Protein AF-A0A3R6URQ0-F1 (afdb_monomer)

Nearest PDB structures (foldseek):
  6jph-assembly1_A  TM=2.659E-01  e=9.620E+00  Defluviitalea phaphyphila
  6jpn-assembly1_A  TM=2.286E-01  e=6.780E+00  Defluviitalea phaphyphila

Radius of gyration: 23.4 Å; Cα contacts (8 Å, |Δi|>4): 416; chains: 1; bounding box: 37×44×85 Å

Solvent-accessible surface area (backbone atoms only — not comparable to full-atom values): 11885 Å² total; per-residue (Å²): 141,58,70,73,61,55,57,54,53,55,52,52,52,51,52,52,54,56,53,54,60,60,63,73,72,71,73,82,77,78,82,76,84,78,76,79,83,83,90,73,94,72,80,95,73,84,84,89,52,65,52,70,58,83,73,36,46,77,76,49,74,49,73,54,76,56,96,69,24,34,40,36,42,36,35,30,34,30,85,90,63,48,46,32,41,38,35,42,37,35,65,58,81,82,79,67,97,66,83,73,79,43,64,62,51,72,52,59,38,38,39,37,40,36,38,64,94,45,32,36,42,35,42,40,37,31,36,39,26,29,42,60,89,98,42,30,25,10,17,24,79,44,74,48,75,53,72,48,67,36,99,51,49,44,78,83,41,80,47,76,52,60,30,68,58,75,32,69,71,45,64,15,37,36,34,38,39,38,29,36,30,28,76,88,46,70,89,45,65,54,56,25,50,50,55,40,25,31,31,19,74,63,54,70,45,76,56,137

Foldseek 3Di:
DVVVVVVVVVVVVVVVVVVVVVVVPPDPPPPPPDDDDPDDDDDDDDPPAQDQCPAWDWPDWDWDDDPQKIKIWIWTQGPVRKIKIKIKIWGNDDDDPDDDQAAKDKTKIKMKMQIPQFWIKIKIWIKIKHDDDPKIKIFTCDMDMDIDTDPQKDWPAWDWDWGNDIDIFFKIKTKIWTKIAGNVHRVDIDTHMWMWIAGSSRDIDRDD

Sequence (208 aa):
MEDFKIKNKNILISMIIIFCIIIINNTVASAATTSHNDQYSTYYIKYDNDNLLDNATIISSESYSENNRKITTTVYKNIDGTLITDTLNIPVKVTSIVAPLSLKGTDTATRTRTISNWGSITIKASFKWYTKGFFSYVKCTGMSVSRSLKPNVRVNKWERSYTSDYVKIGKATAKVTYYFYNSKIPVQHQNGTFKITCSDSGTISDND

Mean predicted aligned error: 13.43 Å

Secondary structure (DSSP, 8-state):
--HHHHHHHHHHHHHHHHHHHHHHTS--------PPPP-----------S-TTTTPEEEEEEEEEETTEEEEEEEEE-TTS-EEEEEEEEEPP---SS--S--EEEEEEEEEEEETTTEEEEEEEEEEEEEETTEEEEEEEEEEEEEEE-TTEEEEEEEEEE--SPEESSEEEEEEEEEEEESSSTT-EEEEEEEEEEETT--EES--

pLDDT: mean 78.42, std 20.93, range [29.92, 98.06]

Structure (mmCIF, N/CA/C/O backbone):
data_AF-A0A3R6URQ0-F1
#
_entry.id   AF-A0A3R6URQ0-F1
#
loop_
_atom_site.group_PDB
_atom_site.id
_atom_site.type_symbol
_atom_site.label_atom_id
_atom_site.label_alt_id
_atom_site.label_comp_id
_atom_site.label_asym_id
_atom_site.label_entity_id
_atom_site.label_seq_id
_atom_site.pdbx_PDB_ins_code
_atom_site.Cartn_x
_atom_site.Cartn_y
_atom_site.Cartn_z
_atom_site.occupancy
_atom_site.B_iso_or_equiv
_atom_site.auth_seq_id
_atom_site.auth_comp_id
_atom_site.auth_asym_id
_atom_site.auth_atom_id
_atom_site.pdbx_PDB_model_num
ATOM 1 N N . MET A 1 1 ? 10.766 -25.114 -62.865 1.00 51.34 1 MET A N 1
ATOM 2 C CA . MET A 1 1 ? 9.576 -25.393 -62.023 1.00 51.34 1 MET A CA 1
ATOM 3 C C . MET A 1 1 ? 9.984 -26.021 -60.679 1.00 51.34 1 MET A C 1
ATOM 5 O O . MET A 1 1 ? 9.284 -26.885 -60.170 1.00 51.34 1 MET A O 1
ATOM 9 N N . GLU A 1 2 ? 11.100 -25.581 -60.082 1.00 46.38 2 GLU A N 1
ATOM 10 C CA . GLU A 1 2 ? 11.594 -26.075 -58.779 1.00 46.38 2 GLU A CA 1
ATOM 11 C C . GLU A 1 2 ? 11.691 -24.945 -57.737 1.00 46.38 2 GLU A C 1
ATOM 13 O O . GLU A 1 2 ? 11.345 -25.158 -56.576 1.00 46.38 2 GLU A O 1
ATOM 18 N N . ASP A 1 3 ? 11.973 -23.706 -58.157 1.00 45.12 3 ASP A N 1
ATOM 19 C CA . ASP A 1 3 ? 12.033 -22.537 -57.260 1.00 45.12 3 ASP A CA 1
ATOM 20 C C . ASP A 1 3 ? 10.701 -22.178 -56.581 1.00 45.12 3 ASP A C 1
ATOM 22 O O . ASP A 1 3 ? 10.672 -21.715 -55.439 1.00 45.12 3 ASP A O 1
ATOM 26 N N . PHE A 1 4 ? 9.566 -22.446 -57.237 1.00 43.31 4 PHE A N 1
ATOM 27 C CA . PHE A 1 4 ? 8.240 -22.170 -56.665 1.00 43.31 4 PHE A CA 1
ATOM 28 C C . PHE A 1 4 ? 7.894 -23.127 -55.507 1.00 43.31 4 PHE A C 1
ATOM 30 O O . PHE A 1 4 ? 7.172 -22.759 -54.579 1.00 43.31 4 PHE A O 1
ATOM 37 N N . LYS A 1 5 ? 8.456 -24.346 -55.513 1.00 45.09 5 LYS A N 1
ATOM 38 C CA . LYS A 1 5 ? 8.266 -25.346 -54.446 1.00 45.09 5 LYS A CA 1
ATOM 39 C C . LYS A 1 5 ? 9.058 -24.995 -53.182 1.00 45.09 5 LYS A C 1
ATOM 41 O O . LYS A 1 5 ? 8.569 -25.220 -52.076 1.00 45.09 5 LYS A O 1
ATOM 46 N N . ILE A 1 6 ? 10.254 -24.423 -53.333 1.00 51.28 6 ILE A N 1
ATOM 47 C CA . ILE A 1 6 ? 11.149 -24.085 -52.213 1.00 51.28 6 ILE A CA 1
ATOM 48 C C . ILE A 1 6 ? 10.611 -22.878 -51.428 1.00 51.28 6 ILE A C 1
ATOM 50 O O . ILE A 1 6 ? 10.613 -22.885 -50.195 1.00 51.28 6 ILE A O 1
ATOM 54 N N . LYS A 1 7 ? 10.056 -21.878 -52.127 1.00 50.34 7 LYS A N 1
ATOM 55 C CA . LYS A 1 7 ? 9.517 -20.656 -51.508 1.00 50.34 7 LYS A CA 1
ATOM 56 C C . LYS A 1 7 ? 8.324 -20.937 -50.582 1.00 50.34 7 LYS A C 1
ATOM 58 O O . LYS A 1 7 ? 8.280 -20.414 -49.471 1.00 50.34 7 LYS A O 1
ATOM 63 N N . ASN A 1 8 ? 7.420 -21.836 -50.979 1.00 55.12 8 ASN A N 1
ATOM 64 C CA . ASN A 1 8 ? 6.270 -22.234 -50.155 1.00 55.12 8 ASN A CA 1
ATOM 65 C C . ASN A 1 8 ? 6.659 -23.105 -48.950 1.00 55.12 8 ASN A C 1
ATOM 67 O O . ASN A 1 8 ? 6.036 -22.998 -47.894 1.00 55.12 8 ASN A O 1
ATOM 71 N N . LYS A 1 9 ? 7.714 -23.925 -49.065 1.00 56.09 9 LYS A N 1
ATOM 72 C CA . LYS A 1 9 ? 8.209 -24.753 -47.953 1.00 56.09 9 LYS A CA 1
ATOM 73 C C . LYS A 1 9 ? 8.782 -23.891 -46.819 1.00 56.09 9 LYS A C 1
ATOM 75 O O . LYS A 1 9 ? 8.510 -24.163 -45.653 1.00 56.09 9 LYS A O 1
ATOM 80 N N . ASN A 1 10 ? 9.487 -22.810 -47.156 1.00 59.00 10 ASN A N 1
AT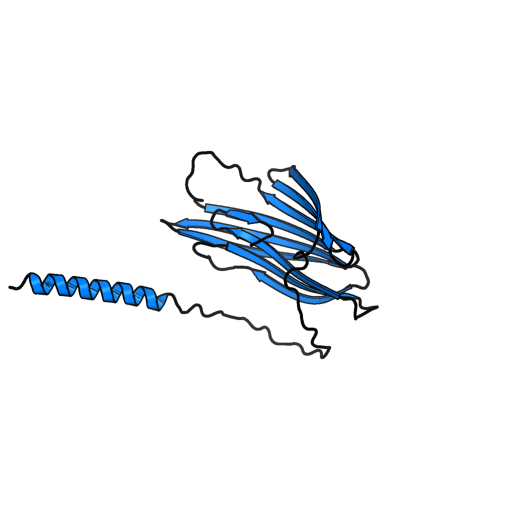OM 81 C CA . ASN A 1 10 ? 10.048 -21.877 -46.172 1.00 59.00 10 ASN A CA 1
ATOM 82 C C . ASN A 1 10 ? 8.973 -21.026 -45.473 1.00 59.00 10 ASN A C 1
ATOM 84 O O . ASN A 1 10 ? 9.092 -20.750 -44.280 1.00 59.00 10 ASN A O 1
ATOM 88 N N . ILE A 1 11 ? 7.895 -20.667 -46.180 1.00 63.56 11 ILE A N 1
ATOM 89 C CA . ILE A 1 11 ? 6.746 -19.952 -45.596 1.00 63.56 11 ILE A CA 1
ATOM 90 C C . ILE A 1 11 ? 5.984 -20.859 -44.617 1.00 63.56 11 ILE A C 1
ATOM 92 O O . ILE A 1 11 ? 5.647 -20.428 -43.514 1.00 63.56 11 ILE A O 1
ATOM 96 N N . LEU A 1 12 ? 5.782 -22.133 -44.971 1.00 62.50 12 LEU A N 1
ATOM 97 C CA . LEU A 1 12 ? 5.111 -23.107 -44.105 1.00 62.50 12 LEU A CA 1
ATOM 98 C C . LEU A 1 12 ? 5.915 -23.384 -42.821 1.00 62.50 12 LEU A C 1
ATOM 100 O O . LEU A 1 12 ? 5.351 -23.403 -41.729 1.00 62.50 12 LEU A O 1
ATOM 104 N N . ILE A 1 13 ? 7.240 -23.532 -42.938 1.00 65.94 13 ILE A N 1
ATOM 105 C CA . ILE A 1 13 ? 8.141 -23.703 -41.785 1.00 65.94 13 ILE A CA 1
ATOM 106 C C . ILE A 1 13 ? 8.103 -22.462 -40.880 1.00 65.94 13 ILE A C 1
ATOM 108 O O . ILE A 1 13 ? 8.032 -22.595 -39.659 1.00 65.94 13 ILE A O 1
ATOM 112 N N . SER A 1 14 ? 8.079 -21.258 -41.461 1.00 63.66 14 SER A N 1
ATOM 113 C CA . SER A 1 14 ? 7.975 -20.006 -40.702 1.00 63.66 14 SER A CA 1
ATOM 114 C C . SER A 1 14 ? 6.649 -19.890 -39.936 1.00 63.66 14 SER A C 1
ATOM 116 O O . SER A 1 14 ? 6.663 -19.528 -38.758 1.00 63.66 14 SER A O 1
ATOM 118 N N . MET A 1 15 ? 5.518 -20.276 -40.539 1.00 65.81 15 MET A N 1
ATOM 119 C CA . MET A 1 15 ? 4.216 -20.286 -39.856 1.00 65.81 15 MET A CA 1
ATOM 120 C C . MET A 1 15 ? 4.151 -21.298 -38.703 1.00 65.81 15 MET A C 1
ATOM 122 O O . MET A 1 15 ? 3.599 -20.976 -37.652 1.00 65.81 15 MET A O 1
ATOM 126 N N . ILE A 1 16 ? 4.745 -22.487 -38.859 1.00 68.88 16 ILE A N 1
ATOM 127 C CA . ILE A 1 16 ? 4.788 -23.509 -37.797 1.00 68.88 16 ILE A CA 1
ATOM 128 C C . ILE A 1 16 ? 5.613 -23.017 -36.599 1.00 68.88 16 ILE A C 1
ATOM 130 O O . ILE A 1 16 ? 5.195 -23.184 -35.454 1.00 68.88 16 ILE A O 1
ATOM 134 N N . ILE A 1 17 ? 6.746 -22.349 -36.843 1.00 65.50 17 ILE A N 1
ATOM 135 C CA . ILE A 1 17 ? 7.579 -21.779 -35.771 1.00 65.50 17 ILE A CA 1
ATOM 136 C C . ILE A 1 17 ? 6.817 -20.684 -35.010 1.00 65.50 17 ILE A C 1
ATOM 138 O O . ILE A 1 17 ? 6.834 -20.669 -33.779 1.00 65.50 17 ILE A O 1
ATOM 142 N N . ILE A 1 18 ? 6.101 -19.804 -35.719 1.00 62.94 18 ILE A N 1
ATOM 143 C CA . ILE A 1 18 ? 5.283 -18.749 -35.098 1.00 62.94 18 ILE A CA 1
ATOM 144 C C . ILE A 1 18 ? 4.149 -19.357 -34.256 1.00 62.94 18 ILE A C 1
ATOM 146 O O . ILE A 1 18 ? 3.910 -18.904 -33.137 1.00 62.94 18 ILE A O 1
ATOM 150 N N . PHE A 1 19 ? 3.497 -20.418 -34.739 1.00 59.12 19 PHE A N 1
ATOM 151 C CA . PHE A 1 19 ? 2.427 -21.101 -34.008 1.00 59.12 19 PHE A CA 1
ATOM 152 C C . PHE A 1 19 ? 2.939 -21.811 -32.738 1.00 59.12 19 PHE A C 1
ATOM 154 O O . PHE A 1 19 ? 2.311 -21.713 -31.683 1.00 59.12 19 PHE A O 1
ATOM 161 N N . CYS A 1 20 ? 4.125 -22.430 -32.783 1.00 56.38 20 CYS A N 1
ATOM 162 C CA . CYS A 1 20 ? 4.755 -23.041 -31.605 1.00 56.38 20 CYS A CA 1
ATOM 163 C C . CYS A 1 20 ? 5.118 -22.013 -30.516 1.00 56.38 20 CYS A C 1
ATOM 165 O O . CYS A 1 20 ? 4.970 -22.303 -29.329 1.00 56.38 20 CYS A O 1
ATOM 167 N N . ILE A 1 21 ? 5.530 -20.794 -30.886 1.00 57.41 21 ILE A N 1
ATOM 168 C CA . ILE A 1 21 ? 5.828 -19.718 -29.919 1.00 57.41 21 ILE A CA 1
ATOM 169 C C . ILE A 1 21 ? 4.553 -19.239 -29.199 1.00 57.41 21 ILE A C 1
ATOM 171 O O . ILE A 1 21 ? 4.613 -18.849 -28.032 1.00 57.41 21 ILE A O 1
ATOM 175 N N . ILE A 1 22 ? 3.388 -19.293 -29.853 1.00 57.50 22 ILE A N 1
ATOM 176 C CA . ILE A 1 22 ? 2.109 -18.876 -29.253 1.00 57.50 22 ILE A CA 1
ATOM 177 C C . ILE A 1 22 ? 1.616 -19.905 -28.222 1.00 57.50 22 ILE A C 1
ATOM 179 O O . ILE A 1 22 ? 1.090 -19.516 -27.180 1.00 57.50 22 ILE A O 1
ATOM 183 N N . ILE A 1 23 ? 1.842 -21.204 -28.451 1.00 51.19 23 ILE A N 1
ATOM 184 C CA . ILE A 1 23 ? 1.383 -22.266 -27.536 1.00 51.19 23 ILE A CA 1
ATOM 185 C C . ILE A 1 23 ? 2.247 -22.360 -26.264 1.00 51.19 23 ILE A C 1
ATOM 187 O O . ILE A 1 23 ? 1.716 -22.634 -25.190 1.00 51.19 23 ILE A O 1
ATOM 191 N N . ILE A 1 24 ? 3.547 -22.048 -26.332 1.00 50.25 24 ILE A N 1
ATOM 192 C CA . ILE A 1 24 ? 4.455 -22.131 -25.166 1.00 50.25 24 ILE A CA 1
ATOM 193 C C . ILE A 1 24 ? 4.202 -21.007 -24.133 1.00 50.25 24 ILE A C 1
ATOM 195 O O . ILE A 1 24 ? 4.616 -21.118 -22.983 1.00 50.25 24 ILE A O 1
ATOM 199 N N . ASN A 1 25 ? 3.473 -19.942 -24.489 1.00 48.66 25 ASN A N 1
ATOM 200 C CA . ASN A 1 25 ? 3.236 -18.800 -23.595 1.00 48.66 25 ASN A CA 1
ATOM 201 C C . ASN A 1 25 ? 1.956 -18.886 -22.739 1.00 48.66 25 ASN A C 1
ATOM 203 O O . ASN A 1 25 ? 1.700 -17.959 -21.975 1.00 48.66 25 ASN A O 1
ATOM 207 N N . ASN A 1 26 ? 1.164 -19.964 -22.818 1.00 44.75 26 ASN A N 1
ATOM 208 C CA . ASN A 1 26 ? -0.136 -20.045 -22.128 1.00 44.75 26 ASN A CA 1
ATOM 209 C C . ASN A 1 26 ? -0.224 -21.032 -20.954 1.00 44.75 26 ASN A C 1
ATOM 211 O O . ASN A 1 26 ? -1.320 -21.329 -20.489 1.00 44.75 26 ASN A O 1
ATOM 215 N N . THR A 1 27 ? 0.894 -21.486 -20.390 1.00 48.28 27 THR A N 1
ATOM 216 C CA . THR A 1 27 ? 0.870 -22.223 -19.115 1.00 48.28 27 THR A CA 1
ATOM 217 C C . THR A 1 27 ? 1.616 -21.458 -18.030 1.00 48.28 27 THR A C 1
ATOM 219 O O . THR A 1 27 ? 2.723 -21.817 -17.636 1.00 48.28 27 THR A O 1
ATOM 222 N N . VAL A 1 28 ? 0.994 -20.395 -17.518 1.00 46.81 28 VAL A N 1
ATOM 223 C CA . VAL A 1 28 ? 1.304 -19.900 -16.171 1.00 46.81 28 VAL A CA 1
ATOM 224 C C . VAL A 1 28 ? 0.654 -20.865 -15.185 1.00 46.81 28 VAL A C 1
ATOM 226 O O . VAL A 1 28 ? -0.525 -20.753 -14.860 1.00 46.81 28 VAL A O 1
ATOM 229 N N . ALA A 1 29 ? 1.419 -21.860 -14.742 1.00 41.09 29 ALA A N 1
ATOM 230 C CA . ALA A 1 29 ? 1.071 -22.626 -13.558 1.00 41.09 29 ALA A CA 1
ATOM 231 C C . ALA A 1 29 ? 1.252 -21.701 -12.349 1.00 41.09 29 ALA A C 1
ATOM 233 O O . ALA A 1 29 ? 2.377 -21.347 -11.990 1.00 41.09 29 ALA A O 1
ATOM 234 N N . SER A 1 30 ? 0.150 -21.263 -11.740 1.00 47.91 30 SER A N 1
ATOM 235 C CA . SER A 1 30 ? 0.214 -20.614 -10.438 1.00 47.91 30 SER A CA 1
ATOM 236 C C . SER A 1 30 ? 0.579 -21.675 -9.399 1.00 47.91 30 SER A C 1
ATOM 238 O O . SER A 1 3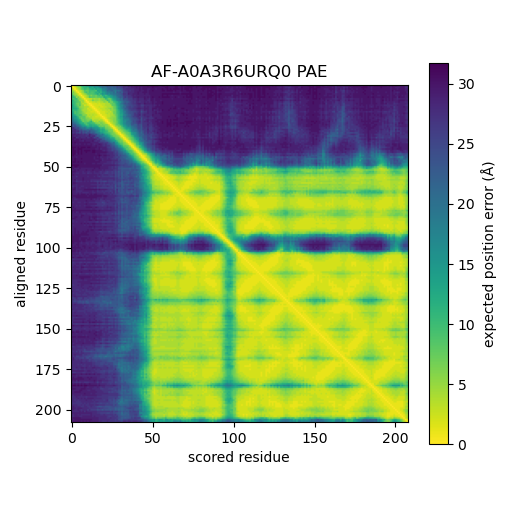0 ? -0.196 -22.575 -9.083 1.00 47.91 30 SER A O 1
ATOM 240 N N . ALA A 1 31 ? 1.789 -21.590 -8.854 1.00 36.56 31 ALA A N 1
ATOM 241 C CA . ALA A 1 31 ? 2.120 -22.304 -7.633 1.00 36.56 31 ALA A CA 1
ATOM 242 C C . ALA A 1 31 ? 1.474 -21.548 -6.464 1.00 36.56 31 ALA A C 1
ATOM 244 O O . ALA A 1 31 ? 2.082 -20.672 -5.849 1.00 36.56 31 ALA A O 1
ATOM 245 N N . ALA A 1 32 ? 0.207 -21.847 -6.179 1.00 39.03 32 ALA A N 1
ATOM 246 C CA . ALA A 1 32 ? -0.384 -21.502 -4.897 1.00 39.03 32 ALA A CA 1
ATOM 247 C C . ALA A 1 32 ? 0.234 -22.429 -3.843 1.00 39.03 32 ALA A C 1
ATOM 249 O O . ALA A 1 32 ? -0.152 -23.588 -3.713 1.00 39.03 32 ALA A O 1
ATOM 250 N N . THR A 1 33 ? 1.219 -21.942 -3.091 1.00 37.22 33 THR A N 1
ATOM 251 C CA . THR A 1 33 ? 1.621 -22.604 -1.848 1.00 37.22 33 THR A CA 1
ATOM 252 C C . THR A 1 33 ? 0.518 -22.378 -0.822 1.00 37.22 33 THR A C 1
ATOM 254 O O . THR A 1 33 ? 0.502 -21.369 -0.116 1.00 37.22 33 THR A O 1
ATOM 257 N N . THR A 1 34 ? -0.438 -23.300 -0.774 1.00 40.09 34 THR A N 1
ATOM 258 C CA . THR A 1 34 ? -1.407 -23.414 0.314 1.00 40.09 34 THR A CA 1
ATOM 259 C C . THR A 1 34 ? -0.653 -23.892 1.553 1.00 40.09 34 THR A C 1
ATOM 261 O O . THR A 1 34 ? -0.296 -25.065 1.641 1.00 40.09 34 THR A O 1
ATOM 264 N N . SER A 1 35 ? -0.369 -23.006 2.513 1.00 33.22 35 SER A N 1
ATOM 265 C CA . SER A 1 35 ? 0.005 -23.479 3.848 1.00 33.22 35 SER A CA 1
ATOM 266 C C . SER A 1 35 ? -1.251 -24.009 4.530 1.00 33.22 35 SER A C 1
ATOM 268 O O . SER A 1 35 ? -2.273 -23.326 4.577 1.00 33.22 35 SER A O 1
ATOM 270 N N . HIS A 1 36 ? -1.160 -25.245 5.004 1.00 31.53 36 HIS A N 1
ATOM 271 C CA . HIS A 1 36 ? -2.237 -26.001 5.620 1.00 31.53 36 HIS A CA 1
ATOM 272 C C . HIS A 1 36 ? -2.774 -25.314 6.888 1.00 31.53 36 HIS A C 1
ATOM 274 O O . HIS A 1 36 ? -2.020 -24.700 7.639 1.00 31.53 36 HIS A O 1
ATOM 280 N N . ASN A 1 37 ? -4.093 -25.420 7.062 1.00 34.38 37 ASN A N 1
ATOM 281 C CA . ASN A 1 37 ? -4.898 -24.894 8.161 1.00 34.38 37 ASN A CA 1
ATOM 282 C C . ASN A 1 37 ? -4.470 -25.451 9.523 1.00 34.38 37 ASN A C 1
ATOM 284 O O . ASN A 1 37 ? -4.509 -26.664 9.708 1.00 34.38 37 ASN A O 1
ATOM 288 N N . ASP A 1 38 ? -4.272 -24.561 10.497 1.00 34.12 38 ASP A N 1
ATOM 289 C CA . ASP A 1 38 ? -4.619 -24.868 11.883 1.00 34.12 38 ASP A CA 1
ATOM 290 C C . ASP A 1 38 ? -6.056 -24.405 12.132 1.00 34.12 38 ASP A C 1
ATOM 292 O O . ASP A 1 38 ? -6.428 -23.239 11.979 1.00 34.12 38 ASP A O 1
ATOM 296 N N . GLN A 1 39 ? -6.885 -25.390 12.441 1.00 35.38 39 GLN A N 1
ATOM 297 C CA . GLN A 1 39 ? -8.327 -25.324 12.558 1.00 35.38 39 GLN A CA 1
ATOM 298 C C . GLN A 1 39 ? -8.730 -24.618 13.864 1.00 35.38 39 GLN A C 1
ATOM 300 O O . GLN A 1 39 ? -8.624 -25.193 14.942 1.00 35.38 39 GLN A O 1
ATOM 305 N N . TYR A 1 40 ? -9.270 -23.400 13.761 1.00 29.92 40 TYR A N 1
ATOM 306 C CA . TYR A 1 40 ? -10.160 -22.829 14.776 1.00 29.92 40 TYR A CA 1
ATOM 307 C C . TYR A 1 40 ? -11.471 -22.411 14.111 1.00 29.92 40 TYR A C 1
ATOM 309 O O . TYR A 1 40 ? -11.518 -21.533 13.249 1.00 29.92 40 TYR A O 1
ATOM 317 N N . SER A 1 41 ? -12.553 -23.082 14.496 1.00 42.00 41 SER A N 1
ATOM 318 C CA . SER A 1 41 ? -13.915 -22.783 14.069 1.00 42.00 41 SER A CA 1
ATOM 319 C C . SER A 1 41 ? -14.368 -21.428 14.612 1.00 42.00 41 SER A C 1
ATOM 321 O O . SER A 1 41 ? -14.585 -21.311 15.814 1.00 42.00 41 SER A O 1
ATOM 323 N N . THR A 1 42 ? -14.587 -20.434 13.749 1.00 34.28 42 THR A N 1
ATOM 324 C CA . THR A 1 42 ? -15.410 -19.257 14.085 1.00 34.28 42 THR A CA 1
ATOM 325 C C . THR A 1 42 ? -15.831 -18.522 12.811 1.00 34.28 42 THR A C 1
ATOM 327 O O . THR A 1 42 ? -14.980 -18.037 12.081 1.00 34.28 42 THR A O 1
ATOM 330 N N . TYR A 1 43 ? -17.145 -18.478 12.566 1.00 30.58 43 TYR A N 1
ATOM 331 C CA . TYR A 1 43 ? -17.902 -17.592 11.665 1.00 30.58 43 TYR A CA 1
ATOM 332 C C . TYR A 1 43 ? -17.241 -17.183 10.334 1.00 30.58 43 TYR A C 1
ATOM 334 O O . TYR A 1 43 ? -16.378 -16.312 10.273 1.00 30.58 43 TYR A O 1
ATOM 342 N N . TYR A 1 44 ? -17.747 -17.743 9.232 1.00 34.19 44 TYR A N 1
ATOM 343 C CA . TYR A 1 44 ? -17.439 -17.272 7.883 1.00 34.19 44 TYR A CA 1
ATOM 344 C C . TYR A 1 44 ? -18.056 -15.878 7.674 1.00 34.19 44 TYR A C 1
ATOM 346 O O . TYR A 1 44 ? -19.263 -15.749 7.478 1.00 34.19 44 TYR A O 1
ATOM 354 N N . ILE A 1 45 ? -17.239 -14.826 7.756 1.00 42.88 45 ILE A N 1
ATOM 355 C CA . ILE A 1 45 ? -17.649 -13.452 7.440 1.00 42.88 45 ILE A CA 1
ATOM 356 C C . ILE A 1 45 ? -17.269 -13.184 5.986 1.00 42.88 45 ILE A C 1
ATOM 358 O O . ILE A 1 45 ? -16.096 -13.235 5.623 1.00 42.88 45 ILE A O 1
ATOM 362 N N . LYS A 1 46 ? -18.274 -12.919 5.150 1.00 35.31 46 LYS A N 1
ATOM 363 C CA . LYS A 1 46 ? -18.101 -12.566 3.740 1.00 35.31 46 LYS A CA 1
ATOM 364 C C . LYS A 1 46 ? -17.355 -11.225 3.635 1.00 35.31 46 LYS A C 1
ATOM 366 O O . LYS A 1 46 ? -17.783 -10.228 4.212 1.00 35.31 46 LYS A O 1
ATOM 371 N N . TYR A 1 47 ? -16.216 -11.217 2.944 1.00 45.03 47 TYR A N 1
ATOM 372 C CA . TYR A 1 47 ? -15.340 -10.051 2.785 1.00 45.03 47 TYR A CA 1
ATOM 373 C C . TYR A 1 47 ? -15.792 -9.229 1.568 1.00 45.03 47 TYR A C 1
ATOM 375 O O . TYR A 1 47 ? -15.275 -9.414 0.474 1.00 45.03 47 TYR A O 1
ATOM 383 N N . ASP A 1 48 ? -16.797 -8.368 1.734 1.00 39.19 48 ASP A N 1
ATOM 384 C CA . ASP A 1 48 ? -17.440 -7.670 0.605 1.00 39.19 48 ASP A CA 1
ATOM 385 C C . ASP A 1 48 ? -16.762 -6.344 0.184 1.00 39.19 48 ASP A C 1
ATOM 387 O O . ASP A 1 48 ? -17.359 -5.578 -0.567 1.00 39.19 48 ASP A O 1
ATOM 391 N N . ASN A 1 49 ? -15.527 -6.032 0.608 1.00 48.28 49 ASN A N 1
ATOM 392 C CA . ASN A 1 49 ? -14.855 -4.842 0.069 1.00 48.28 49 ASN A CA 1
ATOM 393 C C . ASN A 1 49 ? -13.322 -4.933 0.044 1.00 48.28 49 ASN A C 1
ATOM 395 O O . ASN A 1 49 ? -12.648 -4.819 1.068 1.00 48.28 49 ASN A O 1
ATOM 399 N N . ASP A 1 50 ? -12.756 -5.099 -1.152 1.00 57.22 50 ASP A N 1
ATOM 400 C CA . ASP A 1 50 ? -11.304 -5.153 -1.336 1.00 57.22 50 ASP A CA 1
ATOM 401 C C . ASP A 1 50 ? -10.634 -3.787 -1.142 1.00 57.22 50 ASP A C 1
ATOM 403 O O . ASP A 1 50 ? -9.433 -3.734 -0.850 1.00 57.22 50 ASP A O 1
ATOM 407 N N . ASN A 1 51 ? -11.381 -2.683 -1.246 1.00 67.81 51 ASN A N 1
ATOM 408 C CA . ASN A 1 51 ? -10.792 -1.354 -1.245 1.00 67.81 51 ASN A CA 1
ATOM 409 C C . ASN A 1 51 ? -11.528 -0.386 -0.310 1.00 67.81 51 ASN A C 1
ATOM 411 O O . ASN A 1 51 ? -12.502 0.275 -0.655 1.00 67.81 51 ASN A O 1
ATOM 415 N N . LEU A 1 52 ? -10.982 -0.262 0.903 1.00 76.56 52 LEU A N 1
ATOM 416 C CA . LEU A 1 52 ? -11.468 0.611 1.977 1.00 76.56 52 LEU A CA 1
ATOM 417 C C . LEU A 1 52 ? -11.719 2.076 1.547 1.00 76.56 52 LEU A C 1
ATOM 419 O O . LEU A 1 52 ? -12.447 2.796 2.225 1.00 76.56 52 LEU A O 1
ATOM 423 N N . LEU A 1 53 ? -11.087 2.541 0.468 1.00 81.81 53 LEU A N 1
ATOM 424 C CA . LEU A 1 53 ? -11.137 3.938 0.038 1.00 81.81 53 LEU A CA 1
ATOM 425 C C . LEU A 1 53 ? -12.098 4.222 -1.129 1.00 81.81 53 LEU A C 1
ATOM 427 O O . LEU A 1 53 ? -12.228 5.390 -1.480 1.00 81.81 53 LEU A O 1
ATOM 431 N N . ASP A 1 54 ? -12.787 3.225 -1.701 1.00 79.00 54 ASP A N 1
ATOM 432 C CA . ASP A 1 54 ? -13.555 3.382 -2.958 1.00 79.00 54 ASP A CA 1
ATOM 433 C C . ASP A 1 54 ? -14.635 4.475 -2.923 1.00 79.00 54 ASP A C 1
ATOM 435 O O . ASP A 1 54 ? -14.975 5.039 -3.956 1.00 79.00 54 ASP A O 1
ATOM 439 N N . ASN A 1 55 ? -15.139 4.820 -1.737 1.00 81.06 55 ASN A N 1
ATOM 440 C CA . ASN A 1 55 ? -16.127 5.888 -1.552 1.00 81.06 55 ASN A CA 1
ATOM 441 C C . ASN A 1 55 ? -15.703 6.919 -0.498 1.00 81.06 55 ASN A C 1
ATOM 443 O O . ASN A 1 55 ? -16.535 7.651 0.046 1.00 81.06 55 ASN A O 1
ATOM 447 N N . ALA A 1 56 ? -14.419 6.951 -0.148 1.00 86.44 56 ALA A N 1
ATOM 448 C CA . ALA A 1 56 ? -13.931 7.878 0.855 1.00 86.44 56 ALA A CA 1
ATOM 449 C C . ALA A 1 56 ? -13.730 9.272 0.243 1.00 86.44 56 ALA A C 1
ATOM 451 O O . ALA A 1 56 ? -13.177 9.426 -0.844 1.00 86.44 56 ALA A O 1
ATOM 452 N N . THR A 1 57 ? -14.148 10.311 0.960 1.00 90.75 57 THR A N 1
ATOM 453 C CA . THR A 1 57 ? -13.910 11.701 0.553 1.00 90.75 57 THR A CA 1
ATOM 454 C C . THR A 1 57 ? -12.510 12.128 0.976 1.00 90.75 57 THR A C 1
ATOM 456 O O . THR A 1 57 ? -12.145 11.971 2.141 1.00 90.75 57 THR A O 1
ATOM 459 N N . ILE A 1 58 ? -11.732 12.703 0.059 1.00 92.00 58 ILE A N 1
ATOM 460 C CA . ILE A 1 58 ? -10.448 13.331 0.396 1.00 92.00 58 ILE A CA 1
ATOM 461 C C . ILE A 1 58 ? -10.732 14.637 1.143 1.00 92.00 58 ILE A C 1
ATOM 463 O O . ILE A 1 58 ? -11.371 15.537 0.606 1.00 92.00 58 ILE A O 1
ATOM 467 N N . ILE A 1 59 ? -10.253 14.737 2.382 1.00 95.19 59 ILE A N 1
ATOM 468 C CA . ILE A 1 59 ? -10.316 15.959 3.195 1.00 95.19 59 ILE A CA 1
ATOM 469 C C . ILE A 1 59 ? -9.133 16.868 2.862 1.00 95.19 59 ILE A C 1
ATOM 471 O O . ILE A 1 59 ? -9.297 18.073 2.697 1.00 95.19 59 ILE A O 1
ATOM 475 N N . SER A 1 60 ? -7.934 16.291 2.781 1.00 93.62 60 SER A N 1
ATOM 476 C CA . SER A 1 60 ? -6.708 17.017 2.462 1.00 93.62 60 SER A CA 1
ATOM 477 C C . SER A 1 60 ? -5.683 16.098 1.811 1.00 93.62 60 SER A C 1
ATOM 479 O O . SER A 1 60 ? -5.700 14.879 1.998 1.00 93.62 60 SER A O 1
ATOM 481 N N . SER A 1 61 ? -4.780 16.692 1.035 1.00 94.19 61 SER A N 1
ATOM 482 C CA . SER A 1 61 ? -3.629 16.004 0.466 1.00 94.19 61 SER A CA 1
ATOM 483 C C . SER A 1 61 ? -2.461 16.970 0.385 1.00 94.19 61 SER A C 1
ATOM 485 O O . SER A 1 61 ? -2.499 17.938 -0.370 1.00 94.19 61 SER A O 1
ATOM 487 N N . GLU A 1 62 ? -1.415 16.688 1.144 1.00 94.25 62 GLU A N 1
ATOM 488 C CA . GLU A 1 62 ? -0.223 17.523 1.226 1.00 94.25 62 GLU A CA 1
ATOM 489 C C . GLU A 1 62 ? 0.984 16.732 0.746 1.00 94.25 62 GLU A C 1
ATOM 491 O O . GLU A 1 62 ? 1.049 15.506 0.866 1.00 94.25 62 GLU A O 1
ATOM 496 N N . SER A 1 63 ? 1.941 17.419 0.130 1.00 91.69 63 SER A N 1
ATOM 497 C CA . SER A 1 63 ? 3.172 16.793 -0.332 1.00 91.69 63 SER A CA 1
ATOM 498 C C . SER A 1 63 ? 4.355 17.707 -0.121 1.00 91.69 63 SER A C 1
ATOM 500 O O . SER A 1 63 ? 4.297 18.889 -0.448 1.00 91.69 63 SER A O 1
ATOM 502 N N . TYR A 1 64 ? 5.446 17.127 0.355 1.00 90.31 64 TYR A N 1
ATOM 503 C CA . TYR A 1 64 ? 6.729 17.799 0.472 1.00 90.31 64 TYR A CA 1
ATOM 504 C C . TYR A 1 64 ? 7.851 16.851 0.053 1.00 90.31 64 TYR A C 1
ATOM 506 O O . TYR A 1 64 ? 7.666 15.632 -0.041 1.00 90.31 64 TYR A O 1
ATOM 514 N N . SER A 1 65 ? 9.011 17.430 -0.238 1.00 91.88 65 SER A N 1
ATOM 515 C CA . SER A 1 65 ? 10.212 16.689 -0.603 1.00 91.88 65 SER A CA 1
ATOM 516 C C . SER A 1 65 ? 11.263 16.872 0.480 1.00 91.88 65 SER A C 1
ATOM 518 O O . SER A 1 65 ? 11.596 17.999 0.831 1.00 91.88 65 SER A O 1
ATOM 520 N N . GLU A 1 66 ? 11.801 15.770 0.985 1.00 86.88 66 GLU A N 1
ATOM 521 C CA . GLU A 1 66 ? 12.846 15.756 2.007 1.00 86.88 66 GLU A CA 1
ATOM 522 C C . GLU A 1 66 ? 13.786 14.577 1.738 1.00 86.88 66 GLU A C 1
ATOM 524 O O . GLU A 1 66 ? 13.330 13.481 1.409 1.00 86.88 66 GLU A O 1
ATOM 529 N N . ASN A 1 67 ? 15.104 14.778 1.847 1.00 88.44 67 ASN A N 1
ATOM 530 C CA . ASN A 1 67 ? 16.108 13.717 1.667 1.00 88.44 67 ASN A CA 1
ATOM 531 C C . ASN A 1 67 ? 15.948 12.917 0.353 1.00 88.44 67 ASN A C 1
ATOM 533 O O . ASN A 1 67 ? 16.029 11.689 0.350 1.00 88.44 67 ASN A O 1
ATOM 537 N N . ASN A 1 68 ? 15.685 13.602 -0.768 1.00 85.50 68 ASN A N 1
ATOM 538 C CA . ASN A 1 68 ? 15.391 13.006 -2.086 1.00 85.50 68 ASN A CA 1
ATOM 539 C C . ASN A 1 68 ? 14.172 12.069 -2.113 1.00 85.50 68 ASN A C 1
ATOM 541 O O . ASN A 1 68 ? 14.047 11.217 -2.999 1.00 85.50 68 ASN A O 1
ATOM 545 N N . ARG A 1 69 ? 13.243 12.234 -1.172 1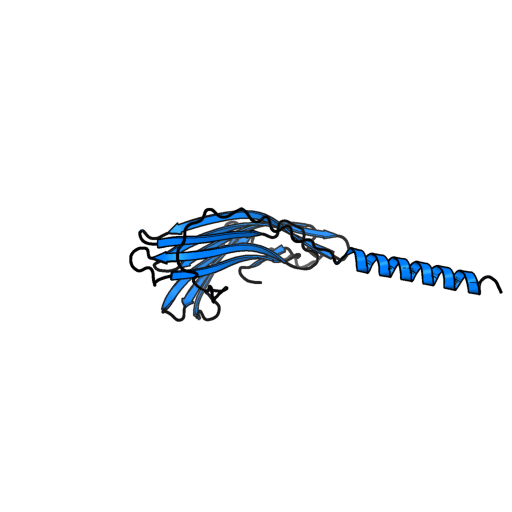.00 86.31 69 ARG A N 1
ATOM 546 C CA . ARG A 1 69 ? 11.983 11.496 -1.126 1.00 86.31 69 ARG A CA 1
ATOM 547 C C . ARG A 1 69 ? 10.804 12.454 -1.165 1.00 86.31 69 ARG A C 1
ATOM 549 O O . ARG A 1 69 ? 10.815 13.478 -0.493 1.00 86.31 69 ARG A O 1
ATOM 556 N N . LYS A 1 70 ? 9.794 12.116 -1.962 1.00 88.94 70 LYS A N 1
ATOM 557 C CA . LYS A 1 70 ? 8.487 12.764 -1.949 1.00 88.94 70 LYS A CA 1
ATOM 558 C C . LYS A 1 70 ? 7.616 12.033 -0.936 1.00 88.94 70 LYS A C 1
ATOM 560 O O . LYS A 1 70 ? 7.400 10.823 -1.052 1.00 88.94 70 LYS A O 1
ATOM 565 N N . ILE A 1 71 ? 7.124 12.782 0.039 1.00 91.25 71 ILE A N 1
ATOM 566 C CA . ILE 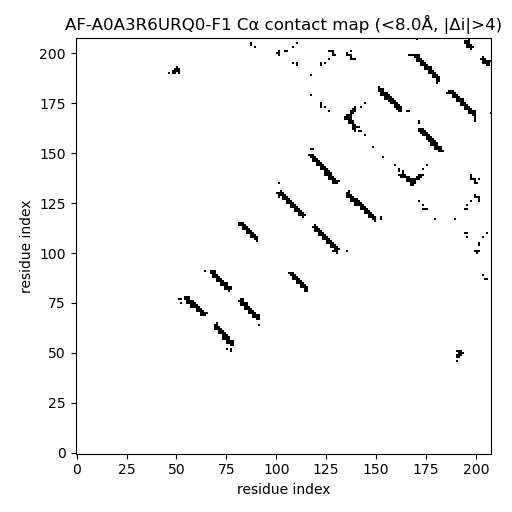A 1 71 ? 6.215 12.298 1.070 1.00 91.25 71 ILE A CA 1
ATOM 567 C C . ILE A 1 71 ? 4.868 12.952 0.802 1.00 91.25 71 ILE A C 1
ATOM 569 O O . ILE A 1 71 ? 4.754 14.175 0.816 1.00 91.25 71 ILE A O 1
ATOM 573 N N . THR A 1 72 ? 3.865 12.132 0.517 1.00 90.88 72 THR A N 1
ATOM 574 C CA . THR A 1 72 ? 2.486 12.556 0.291 1.00 90.88 72 THR A CA 1
ATOM 575 C C . THR A 1 72 ? 1.629 12.005 1.415 1.00 90.88 72 THR A C 1
ATOM 577 O O . THR A 1 72 ? 1.585 10.790 1.603 1.00 90.88 72 THR A O 1
ATOM 580 N N . THR A 1 73 ? 0.953 12.884 2.148 1.00 94.06 73 THR A N 1
ATOM 581 C CA . THR A 1 73 ? -0.023 12.502 3.171 1.00 94.06 73 THR A CA 1
ATOM 582 C C . THR A 1 73 ? -1.404 12.923 2.708 1.00 94.06 73 THR A C 1
ATOM 584 O O . THR A 1 73 ? -1.645 14.103 2.460 1.00 94.06 73 THR A O 1
ATOM 587 N N . THR A 1 74 ? -2.311 11.960 2.616 1.00 92.81 74 THR A N 1
ATOM 588 C CA . THR A 1 74 ? -3.704 12.172 2.233 1.00 92.81 74 THR A CA 1
ATOM 589 C C . THR A 1 74 ? -4.607 11.738 3.378 1.00 92.81 74 THR A C 1
ATOM 591 O O . THR A 1 74 ? -4.477 10.633 3.914 1.00 92.81 74 THR A O 1
ATOM 594 N N . VAL A 1 75 ? -5.519 12.622 3.773 1.00 92.94 75 VAL A N 1
ATOM 595 C CA . VAL A 1 75 ? -6.526 12.347 4.796 1.00 92.94 75 VAL A CA 1
ATOM 596 C C . VAL A 1 75 ? -7.856 12.105 4.107 1.00 92.94 75 VAL A C 1
ATOM 598 O O . VAL A 1 75 ? -8.342 12.950 3.358 1.00 92.94 75 VAL A O 1
ATOM 601 N N . TYR A 1 76 ? -8.455 10.958 4.393 1.00 93.38 76 TYR A N 1
ATOM 602 C CA . TYR A 1 76 ? -9.745 10.540 3.877 1.00 93.38 76 TYR A CA 1
ATOM 603 C C . TYR A 1 76 ? -10.773 10.479 5.006 1.00 93.38 76 TYR A C 1
ATOM 605 O O . TYR A 1 76 ? -10.452 10.094 6.134 1.00 93.38 76 TYR A O 1
ATOM 613 N N . LYS A 1 77 ? -12.025 10.791 4.681 1.00 91.56 77 LYS A N 1
ATOM 614 C CA . LYS A 1 77 ? -13.198 10.479 5.495 1.00 91.56 77 LYS A CA 1
ATOM 615 C C . LYS A 1 77 ? -14.017 9.421 4.778 1.00 91.56 77 LYS A C 1
ATOM 617 O O . LYS A 1 77 ? -14.523 9.665 3.685 1.00 91.56 77 LYS A O 1
ATOM 622 N N . ASN A 1 78 ? -14.126 8.252 5.386 1.00 88.31 78 ASN A N 1
ATOM 623 C CA . ASN A 1 78 ? -14.948 7.174 4.861 1.00 88.31 78 ASN A CA 1
ATOM 624 C C . ASN A 1 78 ? -16.450 7.447 5.113 1.00 88.31 78 ASN A C 1
ATOM 626 O O . ASN A 1 78 ? -16.795 8.345 5.887 1.00 88.31 78 ASN A O 1
ATOM 630 N N . ILE A 1 79 ? -17.343 6.692 4.460 1.00 86.06 79 ILE A N 1
ATOM 631 C CA . ILE A 1 79 ? -18.809 6.888 4.537 1.00 86.06 79 ILE A CA 1
ATOM 632 C C . ILE A 1 79 ? -19.320 6.799 5.983 1.00 86.06 79 ILE A C 1
ATOM 634 O O . ILE A 1 79 ? -20.186 7.566 6.393 1.00 86.06 79 ILE A O 1
ATOM 638 N N . ASP A 1 80 ? -18.750 5.890 6.771 1.00 84.75 80 ASP A N 1
ATOM 639 C CA . ASP A 1 80 ? -19.056 5.693 8.193 1.00 84.75 80 ASP A CA 1
ATOM 640 C C . ASP A 1 80 ? -18.504 6.812 9.104 1.00 84.75 80 ASP A C 1
ATOM 642 O O . ASP A 1 80 ? -18.651 6.762 10.324 1.00 84.75 80 ASP A O 1
ATOM 646 N N . GLY A 1 81 ? -17.851 7.826 8.527 1.00 86.81 81 GLY A N 1
ATOM 647 C CA . GLY A 1 81 ? -17.206 8.921 9.242 1.00 86.81 81 GLY A CA 1
ATOM 648 C C . GLY A 1 81 ? -15.799 8.600 9.748 1.00 86.81 81 GLY A C 1
ATOM 649 O O . GLY A 1 81 ? -15.150 9.494 10.301 1.00 86.81 81 GLY A O 1
ATOM 650 N N . THR A 1 82 ? -15.295 7.379 9.542 1.00 90.12 82 THR A N 1
ATOM 651 C CA . THR A 1 82 ? -13.944 6.989 9.956 1.00 90.12 82 THR A CA 1
ATOM 652 C C . THR A 1 82 ? -12.900 7.819 9.210 1.00 90.12 82 THR A C 1
ATOM 654 O O . THR A 1 82 ? -12.883 7.876 7.980 1.00 90.12 82 THR A O 1
ATOM 657 N N . LEU A 1 83 ? -11.991 8.440 9.964 1.00 94.50 83 LEU A N 1
ATOM 658 C CA . LEU A 1 83 ? -10.833 9.129 9.403 1.00 94.50 83 LEU A CA 1
ATOM 659 C C . LEU A 1 83 ? -9.708 8.138 9.106 1.00 94.50 83 LEU A C 1
ATOM 661 O O . LEU A 1 83 ? -9.351 7.306 9.950 1.00 94.50 83 LEU A O 1
ATOM 665 N N . ILE A 1 84 ? -9.136 8.257 7.913 1.00 93.88 84 ILE A N 1
ATOM 666 C CA . ILE A 1 84 ? -8.005 7.457 7.454 1.00 93.88 84 ILE A CA 1
ATOM 667 C C . ILE A 1 84 ? -6.904 8.412 7.014 1.00 93.88 84 ILE A C 1
ATOM 669 O O . ILE A 1 84 ? -7.118 9.255 6.151 1.00 93.88 84 ILE A O 1
ATOM 673 N N . THR A 1 85 ? -5.714 8.260 7.578 1.00 96.06 85 THR A N 1
ATOM 674 C CA . THR A 1 85 ? -4.524 9.002 7.153 1.00 96.06 85 THR A CA 1
ATOM 675 C C . THR A 1 85 ? -3.604 8.042 6.424 1.00 96.06 85 THR A C 1
ATOM 677 O O . THR A 1 85 ? -3.153 7.057 7.012 1.00 96.06 85 THR A O 1
ATOM 680 N N . ASP A 1 86 ? -3.339 8.309 5.152 1.00 94.62 86 ASP A N 1
ATOM 681 C CA . ASP A 1 86 ? -2.440 7.518 4.320 1.00 94.62 86 ASP A CA 1
ATOM 682 C C . ASP A 1 86 ? -1.216 8.353 3.962 1.00 94.62 86 ASP A C 1
ATOM 684 O O . ASP A 1 86 ? -1.344 9.457 3.442 1.00 94.62 86 ASP A O 1
ATOM 688 N N . THR A 1 87 ? -0.032 7.832 4.247 1.00 95.50 87 THR A N 1
ATOM 689 C CA . THR A 1 87 ? 1.237 8.483 3.937 1.00 95.50 87 THR A CA 1
ATOM 690 C C . THR A 1 87 ? 2.026 7.592 2.993 1.00 95.50 87 THR A C 1
ATOM 692 O O . THR A 1 87 ? 2.466 6.506 3.380 1.00 95.50 87 THR A O 1
ATOM 695 N N . LEU A 1 88 ? 2.240 8.063 1.766 1.00 93.56 88 LEU A N 1
ATOM 696 C CA . LEU A 1 88 ? 3.110 7.445 0.773 1.00 93.56 88 LEU A CA 1
ATOM 697 C C . LEU A 1 88 ? 4.454 8.172 0.748 1.00 93.56 88 LEU A C 1
ATOM 699 O O . LEU A 1 88 ? 4.527 9.373 0.515 1.00 93.56 88 LEU A O 1
ATOM 703 N N . ASN A 1 89 ? 5.528 7.420 0.942 1.00 92.25 89 ASN A N 1
ATOM 704 C CA . ASN A 1 89 ? 6.891 7.912 0.905 1.00 92.25 89 ASN A CA 1
ATOM 705 C C . ASN A 1 89 ? 7.671 7.186 -0.199 1.00 92.25 89 ASN A C 1
ATOM 707 O O . ASN A 1 89 ? 8.004 6.001 -0.062 1.00 92.25 89 ASN A O 1
ATOM 711 N N . ILE A 1 90 ? 8.005 7.907 -1.267 1.00 88.94 90 ILE A N 1
ATOM 712 C CA . ILE A 1 90 ? 8.655 7.397 -2.483 1.00 88.94 90 ILE A CA 1
ATOM 713 C C . ILE A 1 90 ? 9.868 8.260 -2.858 1.00 88.94 90 ILE A C 1
ATOM 715 O O . ILE A 1 90 ? 9.936 9.416 -2.453 1.00 88.94 90 ILE A O 1
ATOM 719 N N . PRO A 1 91 ? 10.843 7.743 -3.618 1.00 83.88 91 PRO A N 1
ATOM 720 C CA . PRO A 1 91 ? 11.914 8.565 -4.194 1.00 83.88 91 PRO A CA 1
ATOM 721 C C . PRO A 1 91 ? 11.361 9.719 -5.051 1.00 83.88 91 PRO A C 1
ATOM 723 O O . PRO A 1 91 ? 10.355 9.566 -5.751 1.00 83.88 91 PRO A O 1
ATOM 726 N N . VAL A 1 92 ? 12.038 10.869 -5.040 1.00 79.12 92 VAL A N 1
ATOM 727 C CA . VAL A 1 92 ? 11.789 11.938 -6.019 1.00 79.12 92 VAL A CA 1
ATOM 728 C C . VAL A 1 92 ? 12.344 11.484 -7.367 1.00 79.12 92 VAL A C 1
ATOM 730 O O . VAL A 1 92 ? 13.545 11.263 -7.511 1.00 79.12 92 VAL A O 1
ATOM 733 N N . LYS A 1 93 ? 11.482 11.362 -8.380 1.00 69.94 93 LYS A N 1
ATOM 734 C CA . LYS A 1 93 ? 11.936 11.137 -9.754 1.00 69.94 93 LYS A CA 1
ATOM 735 C C . LYS A 1 93 ? 12.408 12.453 -10.361 1.00 69.94 93 LYS A C 1
ATOM 737 O O . LYS A 1 93 ? 11.604 13.356 -10.569 1.00 69.94 93 LYS A O 1
ATOM 742 N N . VAL A 1 94 ? 13.689 12.531 -10.705 1.00 55.91 94 VAL A N 1
ATOM 743 C CA . VAL A 1 94 ? 14.203 13.589 -11.578 1.00 55.91 94 VAL A CA 1
ATOM 744 C C . VAL A 1 94 ? 13.972 13.135 -13.017 1.00 55.91 94 VAL A C 1
ATOM 746 O O . VAL A 1 94 ? 14.676 12.268 -13.532 1.00 55.91 94 VAL A O 1
ATOM 749 N N . THR A 1 95 ? 12.933 13.657 -13.663 1.00 50.25 95 THR A N 1
ATOM 750 C CA . THR A 1 95 ? 12.723 13.454 -15.099 1.00 50.25 95 THR A CA 1
ATOM 751 C C . THR A 1 95 ? 13.726 14.309 -15.867 1.00 50.25 95 THR A C 1
ATOM 753 O O . THR A 1 95 ? 13.496 15.500 -16.061 1.00 50.25 95 THR A O 1
ATOM 756 N N . SER A 1 96 ? 14.843 13.724 -16.306 1.00 40.03 96 SER A N 1
ATOM 757 C CA . SER A 1 96 ? 15.662 14.353 -17.348 1.00 40.03 96 SER A CA 1
ATOM 758 C C . SER A 1 96 ? 14.846 14.434 -18.640 1.00 40.03 96 SER A C 1
ATOM 760 O O . SER A 1 96 ? 14.251 13.449 -19.069 1.00 40.03 96 SER A O 1
ATOM 762 N N . ILE A 1 97 ? 14.840 15.613 -19.265 1.00 40.38 97 ILE A N 1
ATOM 763 C CA . ILE A 1 97 ? 14.031 16.012 -20.439 1.00 40.38 97 ILE A CA 1
ATOM 764 C C . ILE A 1 97 ? 14.500 15.299 -21.734 1.00 40.38 97 ILE A C 1
ATOM 766 O O . ILE A 1 97 ? 14.061 15.599 -22.837 1.00 40.38 97 ILE A O 1
ATOM 770 N N . VAL A 1 98 ? 15.386 14.308 -21.616 1.00 40.16 98 VAL A N 1
ATOM 771 C CA . VAL A 1 98 ? 15.942 13.541 -22.731 1.00 40.16 98 VAL A CA 1
ATOM 772 C C . VAL A 1 98 ? 15.742 12.062 -22.406 1.00 40.16 98 VAL A C 1
ATOM 774 O O . VAL A 1 98 ? 16.452 11.497 -21.575 1.00 40.16 98 VAL A O 1
ATOM 777 N N . ALA A 1 99 ? 14.710 11.449 -22.989 1.00 42.31 99 ALA A N 1
ATOM 778 C CA . ALA A 1 99 ? 14.431 10.025 -22.816 1.00 42.31 99 ALA A CA 1
ATOM 779 C C . ALA A 1 99 ? 15.627 9.175 -23.297 1.00 42.31 99 ALA A C 1
ATOM 781 O O . ALA A 1 99 ? 16.281 9.515 -24.284 1.00 42.31 99 ALA A O 1
ATOM 782 N N . PRO A 1 100 ? 15.877 8.036 -22.635 1.00 47.91 100 PRO A N 1
ATOM 783 C CA . PRO A 1 100 ? 15.223 6.826 -23.114 1.00 47.91 100 PRO A CA 1
ATOM 784 C C . PRO A 1 100 ? 14.493 6.066 -22.001 1.00 47.91 100 PRO A C 1
ATOM 786 O O . PRO A 1 100 ? 14.868 6.093 -20.831 1.00 47.91 100 PRO A O 1
ATOM 789 N N . LEU A 1 101 ? 13.437 5.371 -22.426 1.00 50.44 101 LEU A N 1
ATOM 790 C CA . LEU A 1 101 ? 12.726 4.285 -21.749 1.00 50.44 101 LEU A CA 1
ATOM 791 C C . LEU A 1 101 ? 13.582 3.593 -20.672 1.00 50.44 101 LEU A C 1
ATOM 793 O O . LEU A 1 101 ? 14.637 3.035 -20.958 1.00 50.44 101 LEU A O 1
ATOM 797 N N . SER A 1 102 ? 13.107 3.669 -19.431 1.00 54.19 102 SER A N 1
ATOM 798 C CA . SER A 1 102 ? 13.707 3.165 -18.192 1.00 54.19 102 SER A CA 1
ATOM 799 C C . SER A 1 102 ? 14.757 2.045 -18.350 1.00 54.19 102 SER A C 1
ATOM 801 O O . SER A 1 102 ? 14.418 0.870 -18.480 1.00 54.19 102 SER A O 1
ATOM 803 N N . LEU A 1 103 ? 16.052 2.384 -18.333 1.00 65.69 103 LEU A N 1
ATOM 804 C CA . LEU A 1 103 ? 17.128 1.427 -18.648 1.00 65.69 103 LEU A CA 1
ATOM 805 C C . LEU A 1 103 ? 17.312 0.337 -17.577 1.00 65.69 103 LEU A C 1
ATOM 807 O O . LEU A 1 103 ? 17.440 -0.840 -17.908 1.00 65.69 103 LEU A O 1
ATOM 811 N N . LYS A 1 104 ? 17.301 0.698 -16.294 1.00 84.06 104 LYS A N 1
ATOM 812 C CA . LYS A 1 104 ? 17.261 -0.209 -15.133 1.00 84.06 104 LYS A CA 1
ATOM 813 C C . LYS A 1 104 ? 17.179 0.626 -13.865 1.00 84.06 104 LYS A C 1
ATOM 815 O O . LYS A 1 104 ? 17.777 1.696 -13.810 1.00 84.06 104 LYS A O 1
ATOM 820 N N . GLY A 1 105 ? 16.499 0.132 -12.843 1.00 87.00 105 GLY A N 1
ATOM 821 C CA . GLY A 1 105 ? 16.429 0.822 -11.563 1.00 87.00 105 GLY A CA 1
ATOM 822 C C . GLY A 1 105 ? 15.988 -0.087 -10.432 1.00 87.00 105 GLY A C 1
ATOM 823 O O . GLY A 1 105 ? 15.446 -1.176 -10.648 1.00 87.00 105 GLY A O 1
ATOM 824 N N . THR A 1 106 ? 16.270 0.368 -9.220 1.00 89.88 106 THR A N 1
ATOM 825 C CA . THR A 1 106 ? 15.805 -0.234 -7.977 1.00 89.88 106 THR A CA 1
ATOM 826 C C . THR A 1 106 ? 15.402 0.874 -7.036 1.00 89.88 106 THR A C 1
ATOM 828 O O . THR A 1 106 ? 16.179 1.805 -6.855 1.00 89.88 106 THR A O 1
ATOM 831 N N . ASP A 1 107 ? 14.248 0.737 -6.398 1.00 91.38 107 ASP A N 1
ATOM 832 C CA . ASP A 1 107 ? 13.799 1.717 -5.417 1.00 91.38 107 ASP A CA 1
ATOM 833 C C . ASP A 1 107 ? 13.000 1.093 -4.294 1.00 91.38 107 ASP A C 1
ATOM 835 O O . ASP A 1 107 ? 12.486 -0.023 -4.402 1.00 91.38 107 ASP A O 1
ATOM 839 N N . THR A 1 108 ? 12.891 1.858 -3.213 1.00 92.31 108 THR A N 1
ATOM 840 C CA . THR A 1 108 ? 12.101 1.491 -2.047 1.00 92.31 108 THR A CA 1
ATOM 841 C C . THR A 1 108 ? 10.981 2.486 -1.811 1.00 92.31 108 THR A C 1
ATOM 843 O O . THR A 1 10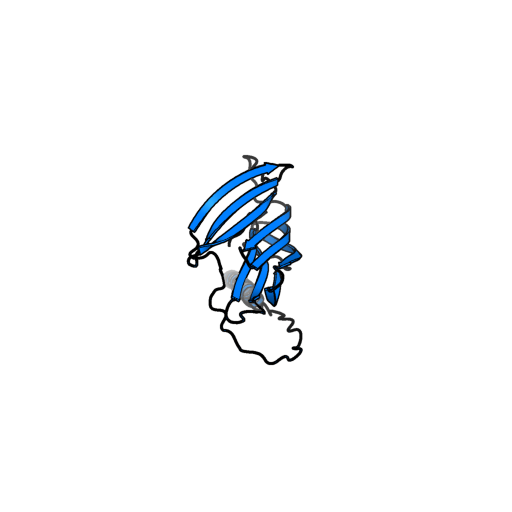8 ? 11.145 3.707 -1.920 1.00 92.31 108 THR A O 1
ATOM 846 N N . ALA A 1 109 ? 9.832 1.954 -1.428 1.00 92.56 109 ALA A N 1
ATOM 847 C CA . ALA A 1 109 ? 8.661 2.729 -1.082 1.00 92.56 109 ALA A CA 1
ATOM 848 C C . ALA A 1 109 ? 8.128 2.281 0.265 1.00 92.56 109 ALA A C 1
ATOM 850 O O . ALA A 1 109 ? 8.123 1.092 0.586 1.00 92.56 109 ALA A O 1
ATOM 851 N N . THR A 1 110 ? 7.686 3.252 1.052 1.00 96.19 110 THR A N 1
ATOM 852 C CA . THR A 1 110 ? 6.992 3.000 2.309 1.00 96.19 110 THR A CA 1
ATOM 853 C C . THR A 1 110 ? 5.616 3.627 2.218 1.00 96.19 110 THR A C 1
ATOM 855 O O . THR A 1 110 ? 5.507 4.800 1.878 1.00 96.19 110 THR A O 1
ATOM 858 N N . ARG A 1 111 ? 4.576 2.861 2.529 1.00 95.56 111 ARG A N 1
ATOM 859 C CA . ARG A 1 111 ? 3.212 3.368 2.663 1.00 95.56 111 ARG A CA 1
ATOM 860 C C . ARG A 1 111 ? 2.720 3.024 4.056 1.00 95.56 111 ARG A C 1
ATOM 862 O O . ARG A 1 111 ? 2.827 1.869 4.471 1.00 95.56 111 ARG A O 1
ATOM 869 N N . THR A 1 112 ? 2.194 4.008 4.767 1.00 97.06 112 THR A N 1
ATOM 870 C CA . THR A 1 112 ? 1.615 3.834 6.100 1.00 97.06 112 THR A CA 1
ATOM 871 C C . THR A 1 112 ? 0.183 4.317 6.083 1.00 97.06 112 THR A C 1
ATOM 873 O O . THR A 1 112 ? -0.062 5.473 5.767 1.00 97.06 112 THR A O 1
ATOM 876 N N . ARG A 1 113 ? -0.748 3.459 6.490 1.00 95.75 113 ARG A N 1
ATOM 877 C CA . ARG A 1 113 ? -2.151 3.814 6.664 1.00 95.75 113 ARG A CA 1
ATOM 878 C C . ARG A 1 113 ? -2.534 3.711 8.123 1.00 95.75 113 ARG A C 1
ATOM 880 O O . ARG A 1 113 ? -2.423 2.640 8.713 1.00 95.75 113 ARG A O 1
ATOM 887 N N . THR A 1 114 ? -3.030 4.805 8.673 1.00 96.62 114 THR A N 1
ATOM 888 C CA . THR A 1 114 ? -3.648 4.863 9.995 1.00 96.62 114 THR A CA 1
ATOM 889 C C . THR A 1 114 ? -5.154 4.936 9.824 1.00 96.62 114 THR A C 1
ATOM 891 O O . THR A 1 114 ? -5.655 5.796 9.108 1.00 96.62 114 THR A O 1
ATOM 894 N N . ILE A 1 115 ? -5.874 4.037 10.484 1.00 95.31 115 ILE A N 1
ATOM 895 C CA . ILE A 1 115 ? -7.332 3.971 10.477 1.00 95.31 115 ILE A CA 1
ATOM 896 C C . ILE A 1 115 ? -7.791 4.309 11.895 1.00 95.31 115 ILE A C 1
ATOM 898 O O . ILE A 1 115 ? -7.417 3.616 12.853 1.00 95.31 115 ILE A O 1
ATOM 902 N N . SER A 1 116 ? -8.565 5.387 12.038 1.00 93.62 116 SER A N 1
ATOM 903 C CA . SER A 1 116 ? -9.024 5.868 13.345 1.00 93.62 116 SER A CA 1
ATOM 904 C C . SER A 1 116 ? -9.698 4.749 14.144 1.00 93.62 116 SER A C 1
ATOM 906 O O . SER A 1 116 ? -10.441 3.950 13.587 1.00 93.62 116 SER A O 1
ATOM 908 N N . ASN A 1 117 ? -9.411 4.665 15.445 1.00 92.44 117 ASN A N 1
ATOM 909 C CA . ASN A 1 117 ? -9.870 3.617 16.377 1.00 92.44 117 ASN A CA 1
ATOM 910 C C . ASN A 1 117 ? -9.354 2.182 16.138 1.00 92.44 117 ASN A C 1
ATOM 912 O O . ASN A 1 117 ? -9.477 1.352 17.039 1.00 92.44 117 ASN A O 1
ATOM 916 N N . TRP A 1 118 ? -8.705 1.891 15.007 1.00 94.88 118 TRP A N 1
ATOM 917 C CA . TRP A 1 118 ? -8.214 0.546 14.680 1.00 94.88 118 TRP A CA 1
ATOM 918 C C . TRP A 1 118 ? -6.711 0.387 14.918 1.00 94.88 118 TRP A C 1
ATOM 920 O O . TRP A 1 118 ? -6.265 -0.526 15.621 1.00 94.88 118 TRP A O 1
ATOM 930 N N . GLY A 1 119 ? -5.916 1.299 14.361 1.00 96.06 119 GLY A N 1
ATOM 931 C CA . GLY A 1 119 ? -4.460 1.197 14.379 1.00 96.06 119 GLY A CA 1
ATOM 932 C C . GLY A 1 119 ? -3.826 1.657 13.074 1.00 96.06 119 GLY A C 1
ATOM 933 O O . GLY A 1 119 ? -4.442 2.383 12.296 1.00 96.06 119 GLY A O 1
ATOM 934 N N . SER A 1 120 ? -2.593 1.226 12.835 1.00 97.19 120 SER A N 1
ATOM 935 C CA . SER A 1 120 ? -1.850 1.508 11.614 1.00 97.19 120 SER A CA 1
ATOM 936 C C . SER A 1 120 ? -1.258 0.253 10.983 1.00 97.19 120 SER A C 1
ATOM 938 O O . SER A 1 120 ? -0.927 -0.723 11.662 1.00 97.19 120 SER A O 1
ATOM 940 N N . ILE A 1 121 ? -1.126 0.299 9.661 1.00 97.31 121 ILE A N 1
ATOM 941 C CA . ILE A 1 121 ? -0.476 -0.702 8.820 1.00 97.31 121 ILE A CA 1
ATOM 942 C C . ILE A 1 121 ? 0.622 0.005 8.033 1.00 97.31 121 ILE A C 1
ATOM 944 O O . ILE A 1 121 ? 0.365 1.037 7.415 1.00 97.31 121 ILE A O 1
ATOM 948 N N . THR A 1 122 ? 1.822 -0.567 8.000 1.00 98.06 122 THR A N 1
ATOM 949 C CA . THR A 1 122 ? 2.931 -0.059 7.187 1.00 98.06 122 THR A CA 1
ATOM 950 C C . THR A 1 122 ? 3.438 -1.153 6.261 1.00 98.06 122 THR A C 1
ATOM 952 O O . THR A 1 122 ? 3.777 -2.241 6.721 1.00 98.06 122 THR A O 1
ATOM 955 N N . ILE A 1 123 ? 3.535 -0.853 4.966 1.00 97.19 123 ILE A N 1
ATOM 956 C CA . ILE A 1 123 ? 4.239 -1.670 3.972 1.00 97.19 123 ILE A CA 1
ATOM 957 C C . ILE A 1 123 ? 5.532 -0.951 3.612 1.00 97.19 123 ILE A C 1
ATOM 959 O O . ILE A 1 123 ? 5.502 0.225 3.253 1.00 97.19 123 ILE A O 1
ATOM 963 N N . LYS A 1 124 ? 6.654 -1.671 3.641 1.00 97.44 124 LYS A N 1
ATOM 964 C CA . LYS A 1 124 ? 7.880 -1.272 2.945 1.00 97.44 124 LYS A CA 1
ATOM 965 C C . LYS A 1 124 ? 8.147 -2.268 1.830 1.00 97.44 124 LYS A C 1
ATOM 967 O O . LYS A 1 124 ? 8.237 -3.468 2.094 1.00 97.44 124 LYS A O 1
ATOM 972 N N . ALA A 1 125 ? 8.263 -1.777 0.607 1.00 96.12 125 ALA A N 1
ATOM 973 C CA . ALA A 1 125 ? 8.471 -2.588 -0.581 1.00 96.12 125 ALA A CA 1
ATOM 974 C C . ALA A 1 125 ? 9.719 -2.128 -1.330 1.00 96.12 125 ALA A C 1
ATOM 976 O O . ALA A 1 125 ? 9.996 -0.930 -1.405 1.00 96.12 125 ALA A O 1
ATOM 977 N N . SER A 1 126 ? 10.435 -3.091 -1.897 1.00 9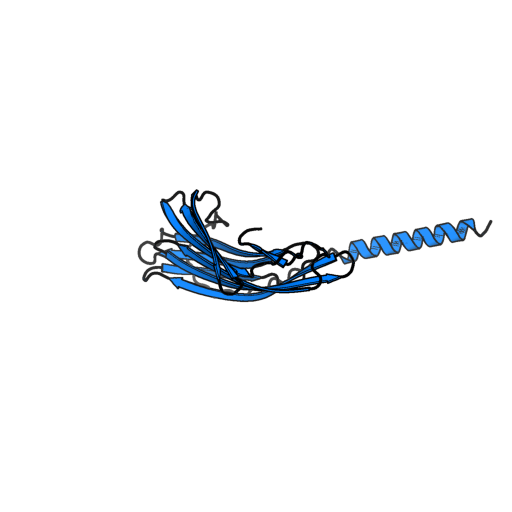5.69 126 SER A N 1
ATOM 978 C CA . SER A 1 126 ? 11.585 -2.868 -2.765 1.00 95.69 126 SER A CA 1
ATOM 979 C C . SER A 1 126 ? 11.239 -3.357 -4.162 1.00 95.69 126 SER A C 1
ATOM 981 O O . SER A 1 126 ? 10.781 -4.485 -4.332 1.00 95.69 126 SER A O 1
ATOM 983 N N . PHE A 1 127 ? 11.463 -2.526 -5.171 1.00 94.38 127 PHE A N 1
ATOM 984 C CA . PHE A 1 127 ? 11.160 -2.834 -6.562 1.00 94.38 127 PHE A CA 1
ATOM 985 C C . PHE A 1 127 ? 12.423 -2.829 -7.406 1.00 94.38 127 PHE A C 1
ATOM 987 O O . PHE A 1 127 ? 13.394 -2.139 -7.097 1.00 94.38 127 PHE A O 1
ATOM 994 N N . LYS A 1 128 ? 12.396 -3.602 -8.490 1.00 94.69 128 LYS A N 1
ATOM 995 C CA . LYS A 1 128 ? 13.436 -3.615 -9.515 1.00 94.69 128 LYS A CA 1
ATOM 996 C C . LYS A 1 128 ? 12.793 -3.661 -10.885 1.00 94.69 128 LYS A C 1
ATOM 998 O O . LYS A 1 128 ? 11.949 -4.521 -11.132 1.00 94.69 128 LYS A O 1
ATOM 1003 N N . TRP A 1 129 ? 13.254 -2.807 -11.784 1.00 92.94 129 TRP A N 1
ATOM 1004 C CA . TRP A 1 129 ? 12.806 -2.787 -13.170 1.00 92.94 129 TRP A CA 1
ATOM 1005 C C . TRP A 1 129 ? 13.981 -2.649 -14.131 1.00 92.94 129 TRP A C 1
ATOM 1007 O O . TRP A 1 129 ? 15.080 -2.243 -13.742 1.00 92.94 129 TRP A O 1
ATOM 1017 N N . TYR A 1 130 ? 13.765 -3.039 -15.380 1.00 91.31 130 TYR A N 1
ATOM 1018 C CA . TYR A 1 130 ? 14.727 -2.880 -16.467 1.00 91.31 130 TYR A CA 1
ATOM 1019 C C . TYR A 1 130 ? 14.034 -2.955 -17.822 1.00 91.31 130 TYR A C 1
ATOM 1021 O O . TYR A 1 130 ? 12.946 -3.518 -17.932 1.00 91.31 130 TYR A O 1
ATOM 1029 N N . THR A 1 131 ? 14.698 -2.444 -18.856 1.00 88.44 131 THR A N 1
ATOM 1030 C CA . THR A 1 131 ? 14.253 -2.580 -20.248 1.00 88.44 131 THR A CA 1
ATOM 1031 C C . THR A 1 131 ? 15.244 -3.438 -21.025 1.00 88.44 131 THR A C 1
ATOM 1033 O O . THR A 1 131 ? 16.457 -3.266 -20.910 1.00 88.44 131 THR A O 1
ATOM 1036 N N . LYS A 1 132 ? 14.733 -4.397 -21.802 1.00 86.12 132 LYS A N 1
ATOM 1037 C CA . LYS A 1 132 ? 15.512 -5.236 -22.720 1.00 86.12 132 LYS A CA 1
ATOM 1038 C C . LYS A 1 132 ? 14.819 -5.260 -24.080 1.00 86.12 132 LYS A C 1
ATOM 1040 O O . LYS A 1 132 ? 13.720 -5.796 -24.218 1.00 86.12 132 LYS A O 1
ATOM 1045 N N . GLY A 1 133 ? 15.484 -4.703 -25.092 1.00 86.75 133 GLY A N 1
ATOM 1046 C CA . GLY A 1 133 ? 14.881 -4.494 -26.409 1.00 86.75 133 GLY A CA 1
ATOM 1047 C C . GLY A 1 133 ? 13.673 -3.560 -26.307 1.0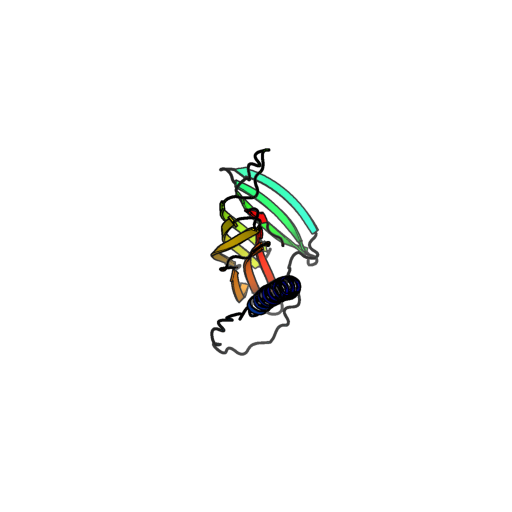0 86.75 133 GLY A C 1
ATOM 1048 O O . GLY A 1 133 ? 13.752 -2.523 -25.659 1.00 86.75 133 GLY A O 1
ATOM 1049 N N . PHE A 1 134 ? 12.549 -3.959 -26.899 1.00 84.94 134 PHE A N 1
ATOM 1050 C CA . PHE A 1 134 ? 11.292 -3.199 -26.887 1.00 84.94 134 PHE A CA 1
ATOM 1051 C C . PHE A 1 134 ? 10.416 -3.448 -25.650 1.00 84.94 134 PHE A C 1
ATOM 1053 O O . PHE A 1 134 ? 9.266 -3.018 -25.617 1.00 84.94 134 PHE A O 1
ATOM 1060 N N . PHE A 1 135 ? 10.916 -4.183 -24.653 1.00 87.19 135 PHE A N 1
ATOM 1061 C CA . PHE A 1 135 ? 10.120 -4.610 -23.507 1.00 87.19 135 PHE A CA 1
ATOM 1062 C C . PHE A 1 135 ? 10.720 -4.148 -22.188 1.00 87.19 135 PHE A C 1
ATOM 1064 O O . PHE A 1 135 ? 11.918 -4.310 -21.948 1.00 87.19 135 PHE A O 1
ATOM 1071 N N . SER A 1 136 ? 9.857 -3.642 -21.314 1.00 89.31 136 SER A N 1
ATOM 1072 C CA . SER A 1 136 ? 10.186 -3.305 -19.935 1.00 89.31 136 SER A CA 1
ATOM 1073 C C . SER A 1 136 ? 9.644 -4.370 -18.986 1.00 89.31 136 SER A C 1
ATOM 1075 O O . SER A 1 136 ? 8.661 -5.058 -19.272 1.00 89.31 136 SER A O 1
ATOM 1077 N N . TYR A 1 137 ? 10.341 -4.543 -17.872 1.00 92.88 137 TYR A N 1
ATOM 1078 C CA . TYR A 1 137 ? 10.102 -5.597 -16.902 1.00 92.88 137 TYR A CA 1
ATOM 1079 C C . TYR A 1 137 ? 10.164 -5.013 -15.503 1.00 92.88 137 TYR A C 1
ATOM 1081 O O . TYR A 1 137 ? 11.069 -4.231 -15.213 1.00 92.88 137 TYR A O 1
ATOM 1089 N N . VAL A 1 138 ? 9.278 -5.443 -14.609 1.00 93.50 138 VAL A N 1
ATOM 1090 C CA . VAL A 1 138 ? 9.293 -5.033 -13.198 1.00 93.50 138 VAL A CA 1
ATOM 1091 C C . VAL A 1 138 ? 8.971 -6.188 -12.272 1.00 93.50 138 VAL A C 1
ATOM 1093 O O . VAL A 1 138 ? 8.187 -7.068 -12.612 1.00 93.50 138 VAL A O 1
ATOM 1096 N N . LYS A 1 139 ? 9.581 -6.181 -11.091 1.00 96.31 139 LYS A N 1
ATOM 1097 C CA . LYS A 1 139 ? 9.225 -7.057 -9.977 1.00 96.31 139 LYS A CA 1
ATOM 1098 C C . LYS A 1 139 ? 9.356 -6.336 -8.644 1.00 96.31 139 LYS A C 1
ATOM 1100 O O . LYS A 1 139 ? 10.074 -5.340 -8.530 1.00 96.31 139 LYS A O 1
ATOM 1105 N N . CYS A 1 140 ? 8.719 -6.886 -7.624 1.00 96.00 140 CYS A N 1
ATOM 1106 C CA . CYS A 1 140 ? 8.976 -6.574 -6.230 1.00 96.00 140 CYS A CA 1
ATOM 1107 C C . CYS A 1 140 ? 10.051 -7.544 -5.715 1.00 96.00 140 CYS A C 1
ATOM 1109 O O . CYS A 1 140 ? 9.865 -8.760 -5.709 1.00 96.00 140 CYS A O 1
ATOM 1111 N N . THR A 1 141 ? 11.218 -7.020 -5.342 1.00 96.44 141 THR A N 1
ATOM 1112 C CA . THR A 1 141 ? 12.341 -7.822 -4.833 1.00 96.44 141 THR A CA 1
ATOM 1113 C C . THR A 1 141 ? 12.156 -8.227 -3.379 1.00 96.44 141 THR A C 1
ATOM 1115 O O . THR A 1 141 ? 12.776 -9.192 -2.942 1.00 96.44 141 THR A O 1
ATOM 1118 N N . GLY A 1 142 ? 11.318 -7.509 -2.634 1.00 94.75 142 GLY A N 1
ATOM 1119 C CA . GLY A 1 142 ? 11.038 -7.824 -1.245 1.00 94.75 142 GLY A CA 1
ATOM 1120 C C . GLY A 1 142 ? 9.984 -6.912 -0.639 1.00 94.75 142 GLY A C 1
ATOM 1121 O O . GLY A 1 142 ? 9.770 -5.781 -1.073 1.00 94.75 142 GLY A O 1
ATOM 1122 N N . MET A 1 143 ? 9.344 -7.428 0.402 1.00 96.50 143 MET A N 1
ATOM 1123 C CA . MET A 1 143 ? 8.265 -6.777 1.126 1.00 96.50 143 MET A CA 1
ATOM 1124 C C . MET A 1 143 ? 8.448 -7.015 2.624 1.00 96.50 143 MET A C 1
ATOM 1126 O O . MET A 1 143 ? 8.685 -8.140 3.058 1.00 96.50 143 MET A O 1
ATOM 1130 N N . SER A 1 144 ? 8.252 -5.971 3.424 1.00 96.62 144 SER A N 1
ATOM 1131 C CA . SER A 1 144 ? 8.031 -6.089 4.865 1.00 96.62 144 SER A CA 1
ATOM 1132 C C . SER A 1 144 ? 6.745 -5.368 5.245 1.00 96.62 144 SER A C 1
ATOM 1134 O O . SER A 1 144 ? 6.399 -4.340 4.659 1.00 96.62 144 SER A O 1
ATOM 1136 N N . VAL A 1 145 ? 6.015 -5.932 6.206 1.00 96.12 145 VAL A N 1
ATOM 1137 C CA . VAL A 1 145 ? 4.762 -5.357 6.700 1.00 96.12 145 VAL A CA 1
ATOM 1138 C C . VAL A 1 145 ? 4.785 -5.356 8.212 1.00 96.12 145 VAL A C 1
ATOM 1140 O O . VAL A 1 145 ? 5.093 -6.381 8.821 1.00 96.12 145 VAL A O 1
ATOM 1143 N N . SER A 1 146 ? 4.417 -4.230 8.804 1.00 96.56 146 SER A N 1
ATOM 1144 C CA . SER A 1 146 ? 4.207 -4.093 10.239 1.00 96.56 146 SER A CA 1
ATOM 1145 C C . SER A 1 146 ? 2.833 -3.498 10.530 1.00 96.56 146 SER A C 1
ATOM 1147 O O . SER A 1 146 ? 2.154 -2.963 9.649 1.00 96.56 146 SER A O 1
ATOM 1149 N N . ARG A 1 147 ? 2.405 -3.640 11.784 1.00 96.62 147 ARG A N 1
ATOM 1150 C CA . ARG A 1 147 ? 1.147 -3.093 12.288 1.00 96.62 147 ARG A CA 1
ATOM 1151 C C . ARG A 1 147 ? 1.307 -2.607 13.720 1.00 96.62 147 ARG A C 1
ATOM 1153 O O . ARG A 1 147 ? 2.073 -3.196 14.480 1.00 96.62 147 ARG A O 1
ATOM 1160 N N . SER A 1 148 ? 0.534 -1.593 14.081 1.00 97.25 148 SER A N 1
ATOM 1161 C CA . SER A 1 148 ? 0.346 -1.141 15.460 1.00 97.25 148 SER A CA 1
ATOM 1162 C C . SER A 1 148 ? -1.149 -1.039 15.729 1.00 97.25 148 SER A C 1
ATOM 1164 O O . SER A 1 148 ? -1.846 -0.302 15.040 1.00 97.25 148 SER A O 1
ATOM 1166 N N . LEU A 1 149 ? -1.669 -1.821 16.674 1.00 96.81 149 LEU A N 1
ATOM 1167 C CA . LEU A 1 149 ? -3.109 -1.965 16.906 1.00 96.81 149 LEU A CA 1
ATOM 1168 C C . LEU A 1 149 ? -3.526 -1.320 18.226 1.00 96.81 149 LEU A C 1
ATOM 1170 O O . LEU A 1 149 ? -2.755 -1.286 19.186 1.00 96.81 149 LEU A O 1
ATOM 1174 N N . LYS A 1 150 ? -4.768 -0.837 18.295 1.00 95.31 150 LYS A N 1
ATOM 1175 C CA . LYS A 1 150 ? -5.349 -0.355 19.556 1.00 95.31 150 LYS A CA 1
ATOM 1176 C C . LYS A 1 150 ? -5.624 -1.528 20.528 1.00 95.31 150 LYS A C 1
ATOM 1178 O O . LYS A 1 150 ? -5.813 -2.654 20.070 1.00 95.31 150 LYS A O 1
ATOM 1183 N N . PRO A 1 151 ? -5.709 -1.296 21.859 1.00 91.75 151 PRO A N 1
ATOM 1184 C CA . PRO A 1 151 ? -5.735 -2.359 22.884 1.00 91.75 151 PRO A CA 1
ATOM 1185 C C . PRO A 1 151 ? -6.796 -3.471 22.722 1.00 91.75 151 PRO A C 1
ATOM 1187 O O . PRO A 1 151 ? -6.567 -4.606 23.143 1.00 91.75 151 PRO A O 1
ATOM 1190 N N . ASN A 1 152 ? -7.924 -3.195 22.058 1.00 93.62 152 ASN A N 1
ATOM 1191 C CA . ASN A 1 152 ? -9.017 -4.162 21.841 1.00 93.62 152 ASN A CA 1
ATOM 1192 C C . ASN A 1 152 ? -9.118 -4.669 20.399 1.00 93.62 152 ASN A C 1
ATOM 1194 O O . ASN A 1 152 ? -10.048 -5.393 20.063 1.00 93.62 152 ASN A O 1
ATOM 1198 N N . VAL A 1 153 ? -8.189 -4.284 19.531 1.00 95.31 153 VAL A N 1
ATOM 1199 C CA . VAL A 1 153 ? -8.214 -4.694 18.130 1.00 95.31 153 VAL A CA 1
ATOM 1200 C C . VAL A 1 153 ? -7.426 -5.987 17.985 1.00 95.31 153 VAL A C 1
ATOM 1202 O O . VAL A 1 153 ? -6.333 -6.141 18.543 1.00 95.31 153 VAL A O 1
ATOM 1205 N N . ARG A 1 154 ? -8.006 -6.950 17.277 1.00 93.88 154 ARG A N 1
ATOM 1206 C CA . ARG A 1 154 ? -7.416 -8.260 16.999 1.00 93.88 154 ARG A CA 1
ATOM 1207 C C . ARG A 1 154 ? -7.386 -8.503 15.503 1.00 93.88 154 ARG A C 1
ATOM 1209 O O . ARG A 1 154 ? -8.152 -7.911 14.748 1.00 93.88 154 ARG A O 1
ATOM 1216 N N . VAL A 1 155 ? -6.459 -9.356 15.087 1.00 93.69 155 VAL A N 1
ATOM 1217 C CA . VAL A 1 155 ? -6.261 -9.720 13.686 1.00 93.69 155 VAL A CA 1
ATOM 1218 C C . VAL A 1 155 ? -6.940 -11.054 13.445 1.00 93.69 155 VAL A C 1
ATOM 1220 O O . VAL A 1 155 ? -6.583 -12.032 14.090 1.00 93.69 155 VAL A O 1
ATOM 1223 N N . ASN A 1 156 ? -7.888 -11.082 12.514 1.00 91.62 156 ASN A N 1
ATOM 1224 C CA . ASN A 1 156 ? -8.467 -12.325 12.003 1.00 91.62 156 ASN A CA 1
ATOM 1225 C C . ASN A 1 156 ? -7.754 -12.772 10.720 1.00 91.62 156 ASN A C 1
ATOM 1227 O O . ASN A 1 156 ? -7.483 -13.947 10.521 1.00 91.62 156 ASN A O 1
ATOM 1231 N N . LYS A 1 157 ? -7.415 -11.811 9.849 1.00 92.00 157 LYS A N 1
ATOM 1232 C CA . LYS A 1 157 ? -6.778 -12.069 8.554 1.00 92.00 157 LYS A CA 1
ATOM 1233 C C . LYS A 1 157 ? -5.563 -11.174 8.364 1.00 92.00 157 LYS A C 1
ATOM 1235 O O . LYS A 1 157 ? -5.622 -9.977 8.659 1.00 92.00 157 LYS A O 1
ATOM 1240 N N . TRP A 1 158 ? -4.473 -11.758 7.871 1.00 94.12 158 TRP A N 1
ATOM 1241 C CA . TRP A 1 158 ? -3.230 -11.049 7.570 1.00 94.12 158 TRP A CA 1
ATOM 1242 C C . TRP A 1 158 ? -2.433 -11.763 6.479 1.00 94.12 158 TRP A C 1
ATOM 1244 O O . TRP A 1 158 ? -1.494 -12.513 6.750 1.00 94.12 158 TRP A O 1
ATOM 1254 N N . GLU A 1 159 ? -2.810 -11.525 5.230 1.00 94.88 159 GLU A N 1
ATOM 1255 C CA . GLU A 1 159 ? -2.211 -12.174 4.066 1.00 94.88 159 GLU A CA 1
ATOM 1256 C C . GLU A 1 159 ? -1.298 -11.203 3.335 1.00 94.88 159 GLU A C 1
ATOM 1258 O O . GLU A 1 159 ? -1.715 -10.119 2.933 1.00 94.88 159 GLU A O 1
ATOM 1263 N N . ARG A 1 160 ? -0.037 -11.590 3.157 1.00 95.12 160 ARG A N 1
ATOM 1264 C CA . ARG A 1 160 ? 0.970 -10.793 2.453 1.00 95.12 160 ARG A CA 1
ATOM 1265 C C . ARG A 1 160 ? 1.214 -11.417 1.092 1.00 95.12 160 ARG A C 1
ATOM 1267 O O . ARG A 1 160 ? 1.385 -12.628 1.002 1.00 95.12 160 ARG A O 1
ATOM 1274 N N . SER A 1 161 ? 1.285 -10.598 0.055 1.00 95.12 161 SER A N 1
ATOM 1275 C CA . SER A 1 161 ? 1.698 -11.054 -1.270 1.00 95.12 161 SER A CA 1
ATOM 1276 C C . SER A 1 161 ? 2.430 -9.948 -2.011 1.00 95.12 161 SER A C 1
ATOM 1278 O O . SER A 1 161 ? 2.182 -8.759 -1.804 1.00 95.12 161 SER A O 1
ATOM 1280 N N . TYR A 1 162 ? 3.361 -10.338 -2.869 1.00 96.75 162 TYR A N 1
ATOM 1281 C CA . TYR A 1 1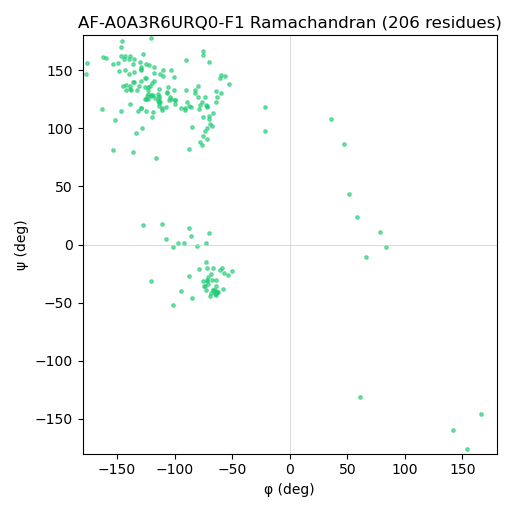62 ? 4.056 -9.416 -3.747 1.00 96.75 162 TYR A CA 1
ATOM 1282 C C . TYR A 1 162 ? 4.436 -10.113 -5.049 1.00 96.75 162 TYR A C 1
ATOM 1284 O O . TYR A 1 162 ? 4.551 -11.335 -5.108 1.00 96.75 162 TYR A O 1
ATOM 1292 N N . THR A 1 163 ? 4.624 -9.326 -6.100 1.00 97.25 163 THR A N 1
ATOM 1293 C CA . THR A 1 163 ? 4.994 -9.819 -7.427 1.00 97.25 163 THR A CA 1
ATOM 1294 C C . THR A 1 163 ? 6.489 -10.150 -7.460 1.00 97.25 163 THR A C 1
ATOM 1296 O O . THR A 1 163 ? 7.305 -9.281 -7.764 1.00 97.25 163 THR A O 1
ATOM 1299 N N . SER A 1 164 ? 6.861 -11.377 -7.089 1.00 95.81 164 SER A N 1
ATOM 1300 C CA . SER A 1 164 ? 8.261 -11.830 -7.010 1.00 95.81 164 SER A CA 1
ATOM 1301 C C . SER A 1 164 ? 8.922 -12.032 -8.373 1.00 95.81 164 SER A C 1
ATOM 1303 O O . SER A 1 164 ? 10.134 -11.837 -8.505 1.00 95.81 164 SER A O 1
ATOM 1305 N N . ASP A 1 165 ? 8.135 -12.403 -9.380 1.00 96.56 165 ASP A N 1
ATOM 1306 C CA . ASP A 1 165 ? 8.604 -12.632 -10.743 1.00 96.56 165 ASP A CA 1
ATOM 1307 C C . ASP A 1 165 ? 8.533 -11.363 -11.588 1.00 96.56 165 ASP A C 1
ATOM 1309 O O . ASP A 1 165 ? 7.816 -10.412 -11.277 1.00 96.56 165 ASP A O 1
ATOM 1313 N N . TYR A 1 166 ? 9.314 -11.330 -12.668 1.00 95.88 166 TYR A N 1
ATOM 1314 C CA . TYR A 1 166 ? 9.287 -10.205 -13.594 1.00 95.88 166 TYR A CA 1
ATOM 1315 C C . TYR A 1 166 ? 8.006 -10.202 -14.423 1.00 95.88 166 TYR A C 1
ATOM 1317 O O . TYR A 1 166 ? 7.766 -11.107 -15.219 1.00 95.88 166 TYR A O 1
ATOM 1325 N N . VAL A 1 167 ? 7.245 -9.120 -14.302 1.00 94.06 167 VAL A N 1
ATOM 1326 C CA . VAL A 1 167 ? 6.120 -8.797 -15.177 1.00 94.06 167 VAL A CA 1
ATOM 1327 C C . VAL A 1 167 ? 6.652 -8.021 -16.368 1.00 94.06 167 VAL A C 1
ATOM 1329 O O . VAL A 1 167 ? 7.232 -6.948 -16.202 1.00 94.06 167 VAL A O 1
ATOM 1332 N N . LYS A 1 168 ? 6.467 -8.580 -17.564 1.00 92.19 168 LYS A N 1
ATOM 1333 C CA . LYS A 1 168 ? 6.750 -7.926 -18.844 1.00 92.19 168 LYS A CA 1
ATOM 1334 C C . LYS A 1 168 ? 5.597 -6.986 -19.189 1.00 92.19 168 LYS A C 1
ATOM 1336 O O . LYS A 1 168 ? 4.473 -7.463 -19.245 1.00 92.19 168 LYS A O 1
ATOM 1341 N N . ILE A 1 169 ? 5.887 -5.717 -19.473 1.00 86.88 169 ILE A N 1
ATOM 1342 C CA . ILE A 1 169 ? 4.903 -4.656 -19.747 1.00 86.88 169 ILE A CA 1
ATOM 1343 C C . ILE A 1 169 ? 3.781 -4.649 -18.703 1.00 86.88 169 ILE A C 1
ATOM 1345 O O . ILE A 1 169 ? 2.735 -5.272 -18.877 1.00 86.88 169 ILE A O 1
ATOM 1349 N N . GLY A 1 170 ? 3.994 -3.957 -17.588 1.00 88.56 170 GLY A N 1
ATOM 1350 C CA . GLY A 1 170 ? 2.983 -3.933 -16.540 1.00 88.56 170 GLY A CA 1
ATOM 1351 C C . GLY A 1 170 ? 3.477 -3.404 -15.210 1.00 88.56 170 GLY A C 1
ATOM 1352 O O . GLY A 1 170 ? 4.279 -2.471 -15.142 1.00 88.56 170 GLY A O 1
ATOM 1353 N N . LYS A 1 171 ? 2.935 -3.980 -14.137 1.00 90.81 171 LYS A N 1
ATOM 1354 C CA . LYS A 1 171 ? 3.100 -3.479 -12.777 1.00 90.81 171 LYS A CA 1
ATOM 1355 C C . LYS A 1 171 ? 3.416 -4.618 -11.814 1.00 90.81 171 LYS A C 1
ATOM 1357 O O . LYS A 1 171 ? 2.831 -5.695 -11.896 1.00 90.81 171 LYS A O 1
ATOM 1362 N N . ALA A 1 172 ? 4.331 -4.367 -10.888 1.00 93.69 172 ALA A N 1
ATOM 1363 C CA . ALA A 1 172 ? 4.591 -5.215 -9.738 1.00 93.69 172 ALA A CA 1
ATOM 1364 C C . ALA A 1 172 ? 3.922 -4.617 -8.505 1.00 93.69 172 ALA A C 1
ATOM 1366 O O . ALA A 1 172 ? 3.916 -3.400 -8.324 1.00 93.69 172 ALA A O 1
ATOM 1367 N N . THR A 1 173 ? 3.409 -5.471 -7.628 1.00 95.12 173 THR A N 1
ATOM 1368 C CA . THR A 1 173 ? 2.716 -5.038 -6.413 1.00 95.12 173 THR A CA 1
ATOM 1369 C C . THR A 1 173 ? 3.379 -5.603 -5.165 1.00 95.12 173 THR A C 1
ATOM 1371 O O . THR A 1 173 ? 4.033 -6.646 -5.206 1.00 95.12 173 THR A O 1
ATOM 1374 N N . ALA A 1 174 ? 3.201 -4.910 -4.047 1.00 94.94 174 ALA A N 1
ATOM 1375 C CA . ALA A 1 174 ? 3.368 -5.439 -2.701 1.00 94.94 174 ALA A CA 1
ATOM 1376 C C . ALA A 1 174 ? 2.102 -5.092 -1.919 1.00 94.94 174 ALA A C 1
ATOM 1378 O O . ALA A 1 174 ? 1.796 -3.909 -1.760 1.00 94.94 174 ALA A O 1
ATOM 1379 N N . LYS A 1 175 ? 1.353 -6.095 -1.457 1.00 94.75 175 LYS A N 1
ATOM 1380 C CA . LYS A 1 175 ? 0.055 -5.899 -0.805 1.00 94.75 175 LYS A CA 1
ATOM 1381 C C . LYS A 1 175 ? -0.129 -6.734 0.458 1.00 94.75 175 LYS A C 1
ATOM 1383 O O . LYS A 1 175 ? 0.382 -7.849 0.569 1.00 94.75 175 LYS A O 1
ATOM 1388 N N . VAL A 1 176 ? -0.886 -6.187 1.403 1.00 94.31 176 VAL A N 1
ATOM 1389 C CA . VAL A 1 176 ? -1.426 -6.916 2.549 1.00 94.31 176 VAL A CA 1
ATOM 1390 C C . VAL A 1 176 ? -2.945 -6.834 2.530 1.00 94.31 176 VAL A C 1
ATOM 1392 O O . VAL A 1 176 ? -3.512 -5.745 2.442 1.00 94.31 176 VAL A O 1
ATOM 1395 N N . THR A 1 177 ? -3.595 -7.985 2.622 1.00 93.19 177 THR A N 1
ATOM 1396 C CA . THR A 1 177 ? -5.035 -8.091 2.848 1.00 93.19 177 THR A CA 1
ATOM 1397 C C . THR A 1 177 ? -5.247 -8.388 4.323 1.00 93.19 177 THR A C 1
ATOM 1399 O O . THR A 1 177 ? -4.671 -9.335 4.869 1.00 93.19 177 THR A O 1
ATOM 1402 N N . TYR A 1 178 ? -6.030 -7.547 4.989 1.00 92.62 178 TYR A N 1
ATOM 1403 C CA . TYR A 1 178 ? -6.197 -7.601 6.435 1.00 92.62 178 TYR A CA 1
ATOM 1404 C C . TYR A 1 178 ? -7.669 -7.622 6.830 1.00 92.62 178 TYR A C 1
ATOM 1406 O O . TYR A 1 178 ? -8.531 -7.094 6.131 1.00 92.62 178 TYR A O 1
ATOM 1414 N N . TYR A 1 179 ? -7.931 -8.211 7.991 1.00 92.69 179 TYR A N 1
ATOM 1415 C CA . TYR A 1 179 ? -9.204 -8.101 8.685 1.00 92.69 179 TYR A CA 1
ATOM 1416 C C . TYR A 1 179 ? -8.933 -7.930 10.171 1.00 92.69 179 TYR A C 1
ATOM 1418 O O . TYR A 1 179 ? -8.312 -8.787 10.813 1.00 92.69 179 TYR A O 1
ATOM 1426 N N . PHE A 1 180 ? -9.422 -6.825 10.705 1.00 93.25 180 PHE A N 1
ATOM 1427 C CA . PHE A 1 180 ? -9.389 -6.482 12.109 1.00 93.25 180 PHE A CA 1
ATOM 1428 C C . PHE A 1 180 ? -10.793 -6.550 12.693 1.00 93.25 180 PHE A C 1
ATOM 1430 O O . PHE A 1 180 ? -11.759 -6.190 12.029 1.00 93.25 180 PHE A O 1
ATOM 1437 N N . TYR A 1 181 ? -10.900 -6.966 13.948 1.00 92.38 181 TYR A N 1
ATOM 1438 C CA . TYR A 1 181 ? -12.148 -6.908 14.708 1.00 92.38 181 TYR A CA 1
ATOM 1439 C C . TYR A 1 181 ? -11.896 -6.403 16.122 1.00 92.38 181 TYR A C 1
ATOM 1441 O O . TYR A 1 181 ? -10.781 -6.503 16.648 1.00 92.38 181 TYR A O 1
ATOM 1449 N N . ASN A 1 182 ? -12.932 -5.837 16.732 1.00 92.88 182 ASN A N 1
ATOM 1450 C CA . ASN A 1 182 ? -12.891 -5.409 18.122 1.00 92.88 182 ASN A CA 1
ATOM 1451 C C . ASN A 1 182 ? -13.252 -6.590 19.032 1.00 92.88 182 ASN A C 1
ATOM 1453 O O . ASN A 1 182 ? -14.364 -7.106 18.981 1.00 92.88 182 ASN A O 1
ATOM 1457 N N . SER A 1 183 ? -12.342 -7.009 19.910 1.00 92.00 183 SER A N 1
ATOM 1458 C CA . SER A 1 183 ? -12.573 -8.144 20.810 1.00 92.00 183 SER A CA 1
ATOM 1459 C C . SER A 1 183 ? -13.662 -7.893 21.855 1.00 92.00 183 SER A C 1
ATOM 1461 O O . SER A 1 183 ? -14.180 -8.851 22.417 1.00 92.00 183 SER A O 1
ATOM 1463 N N . LYS A 1 184 ? -13.997 -6.628 22.146 1.00 91.31 184 LYS A N 1
ATOM 1464 C CA . LYS A 1 184 ? -15.094 -6.270 23.063 1.00 91.31 184 LYS A CA 1
ATOM 1465 C C . LYS A 1 184 ? -16.444 -6.177 22.358 1.00 91.31 184 LYS A C 1
ATOM 1467 O O . LYS A 1 184 ? -17.472 -6.364 22.996 1.00 91.31 184 LYS A O 1
ATOM 1472 N N . ILE A 1 185 ? -16.440 -5.860 21.064 1.00 88.38 185 ILE A N 1
ATOM 1473 C CA . ILE A 1 185 ? -17.644 -5.698 20.244 1.00 88.38 185 ILE A CA 1
ATOM 1474 C C . ILE A 1 185 ? -17.383 -6.410 18.906 1.00 88.38 185 ILE A C 1
ATOM 1476 O O . ILE A 1 185 ? -17.040 -5.746 17.930 1.00 88.38 185 ILE A O 1
ATOM 1480 N N . PRO A 1 186 ? -17.506 -7.752 18.839 1.00 74.94 186 PRO A N 1
ATOM 1481 C CA . PRO A 1 186 ? -17.038 -8.540 17.690 1.00 74.94 186 PRO A CA 1
ATOM 1482 C C . PRO A 1 186 ? -17.694 -8.192 16.349 1.00 74.94 186 PRO A C 1
ATOM 1484 O O . PRO A 1 186 ? -17.114 -8.452 15.301 1.00 74.94 186 PRO A O 1
ATOM 1487 N N . VAL A 1 187 ? -18.881 -7.576 16.374 1.00 84.00 187 VAL A N 1
ATOM 1488 C CA . VAL A 1 187 ? -19.569 -7.086 15.168 1.00 84.00 187 VAL A CA 1
ATOM 1489 C C . VAL A 1 187 ? -18.845 -5.905 14.515 1.00 84.00 187 VAL A C 1
ATOM 1491 O O . VAL A 1 187 ? -18.960 -5.706 13.306 1.00 84.00 187 VAL A O 1
ATOM 1494 N N . GLN A 1 188 ? -18.070 -5.135 15.287 1.00 87.25 188 GLN A N 1
ATOM 1495 C CA . GLN A 1 188 ? -17.222 -4.082 14.745 1.00 87.25 188 GLN A CA 1
ATOM 1496 C C . GLN A 1 188 ? -15.991 -4.714 14.114 1.00 87.25 188 GLN A C 1
ATOM 1498 O O . GLN A 1 188 ? -15.195 -5.381 14.786 1.00 87.25 188 GLN A O 1
ATOM 1503 N N . HIS A 1 189 ? -15.802 -4.429 12.833 1.00 90.00 189 HIS A N 1
ATOM 1504 C CA . HIS A 1 189 ? -14.674 -4.914 12.062 1.00 90.00 189 HIS A CA 1
ATOM 1505 C C . HIS A 1 189 ? -14.201 -3.873 11.052 1.00 90.00 189 HIS A C 1
ATOM 1507 O O . HIS A 1 189 ? -14.935 -2.956 10.691 1.00 90.00 189 HIS A O 1
ATOM 1513 N N . GLN A 1 190 ? -12.962 -4.039 10.605 1.00 89.69 190 GLN A N 1
ATOM 1514 C CA . GLN A 1 190 ? -12.368 -3.249 9.543 1.00 89.69 190 GLN A C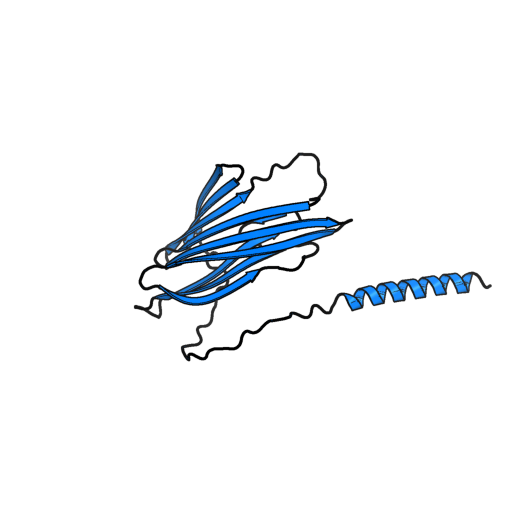A 1
ATOM 1515 C C . GLN A 1 190 ? -11.484 -4.126 8.679 1.00 89.69 190 GLN A C 1
ATOM 1517 O O . GLN A 1 190 ? -10.654 -4.877 9.191 1.00 89.69 190 GLN A O 1
ATOM 1522 N N . ASN A 1 191 ? -11.633 -4.023 7.367 1.00 90.56 191 ASN A N 1
ATOM 1523 C CA . ASN A 1 191 ? -10.890 -4.858 6.438 1.00 90.56 191 ASN A CA 1
ATOM 1524 C C . ASN A 1 191 ? -10.553 -4.120 5.144 1.00 90.56 191 ASN A C 1
ATOM 1526 O O . ASN A 1 191 ? -10.994 -2.996 4.908 1.00 90.56 191 ASN A O 1
ATOM 1530 N N . GLY A 1 192 ? -9.708 -4.757 4.345 1.00 89.00 192 GLY A N 1
ATOM 1531 C CA . GLY A 1 192 ? -9.422 -4.334 2.986 1.00 89.00 192 GLY A CA 1
ATOM 1532 C C . GLY A 1 192 ? -8.046 -4.786 2.524 1.00 89.00 192 GLY A C 1
ATOM 1533 O O . GLY A 1 192 ? -7.301 -5.468 3.239 1.00 89.00 192 GLY A O 1
ATOM 1534 N N . THR A 1 193 ? -7.691 -4.352 1.322 1.00 90.88 193 THR A N 1
ATOM 1535 C CA . THR A 1 193 ? -6.367 -4.545 0.742 1.00 90.88 193 THR A CA 1
ATOM 1536 C C . THR A 1 193 ? -5.599 -3.227 0.742 1.00 90.88 193 THR A C 1
ATOM 1538 O O . THR A 1 193 ? -6.081 -2.174 0.331 1.00 90.88 193 THR A O 1
ATOM 1541 N N . PHE A 1 194 ? -4.365 -3.282 1.229 1.00 91.25 194 PHE A N 1
ATOM 1542 C CA . PHE A 1 194 ? -3.436 -2.162 1.261 1.00 91.25 194 PHE A CA 1
ATOM 1543 C C . PHE A 1 194 ? -2.228 -2.515 0.399 1.00 91.25 194 PHE A C 1
ATOM 1545 O O . PHE A 1 194 ? -1.644 -3.580 0.592 1.00 91.25 194 PHE A O 1
ATOM 1552 N N . LYS A 1 195 ? -1.873 -1.673 -0.579 1.00 92.81 195 LYS A N 1
ATOM 1553 C CA . LYS A 1 195 ? -0.876 -2.018 -1.606 1.00 92.81 195 LYS A CA 1
ATOM 1554 C C . LYS A 1 195 ? 0.081 -0.883 -1.958 1.00 92.81 195 LYS A C 1
ATOM 1556 O O . LYS A 1 195 ? -0.212 0.284 -1.727 1.00 92.81 195 LYS A O 1
ATOM 1561 N N . ILE A 1 196 ? 1.223 -1.237 -2.529 1.00 92.50 196 ILE A N 1
ATOM 1562 C CA . ILE A 1 196 ? 2.117 -0.338 -3.261 1.00 92.50 196 ILE A CA 1
ATOM 1563 C C . ILE A 1 196 ? 2.343 -0.963 -4.631 1.00 92.50 196 ILE A C 1
ATOM 1565 O O . ILE A 1 196 ? 2.608 -2.167 -4.716 1.00 92.50 196 ILE A O 1
ATOM 1569 N N . THR A 1 197 ? 2.277 -0.150 -5.676 1.00 92.69 197 THR A N 1
ATOM 1570 C CA . THR A 1 197 ? 2.436 -0.592 -7.060 1.00 92.69 197 THR A CA 1
ATOM 1571 C C . THR A 1 197 ? 3.626 0.111 -7.693 1.00 92.69 197 THR A C 1
ATOM 1573 O O . THR A 1 197 ? 3.821 1.307 -7.495 1.00 92.69 197 THR A O 1
ATOM 1576 N N . CYS A 1 198 ? 4.417 -0.619 -8.473 1.00 90.25 198 CYS A N 1
ATOM 1577 C CA . CYS A 1 198 ? 5.499 -0.079 -9.285 1.00 90.25 198 CYS A CA 1
ATOM 1578 C C . CYS A 1 198 ? 5.319 -0.522 -10.736 1.00 90.25 198 CYS A C 1
ATOM 1580 O O . CYS A 1 198 ? 5.223 -1.716 -11.011 1.00 90.25 198 CYS A O 1
ATOM 1582 N N . SER A 1 199 ? 5.278 0.430 -11.663 1.00 90.44 199 SER A N 1
ATOM 1583 C CA . SER A 1 199 ? 5.278 0.139 -13.101 1.00 90.44 199 SER A CA 1
ATOM 1584 C C . SER A 1 199 ? 6.661 -0.272 -13.608 1.00 90.44 199 SER A C 1
ATOM 1586 O O . SER A 1 199 ? 7.689 0.004 -12.994 1.00 90.44 199 SER A O 1
ATOM 1588 N N . ASP A 1 200 ? 6.687 -0.877 -14.784 1.00 83.88 200 ASP A N 1
ATOM 1589 C CA . ASP A 1 200 ? 7.873 -1.171 -15.593 1.00 83.88 200 ASP A CA 1
ATOM 1590 C C . ASP A 1 200 ? 8.707 0.054 -16.007 1.00 83.88 200 ASP A C 1
ATOM 1592 O O . ASP A 1 200 ? 9.911 -0.066 -16.238 1.00 83.88 200 ASP A O 1
ATOM 1596 N N . SER A 1 201 ? 8.120 1.252 -15.972 1.00 85.06 201 SER A N 1
ATOM 1597 C CA . SER A 1 201 ? 8.841 2.534 -16.051 1.00 85.06 201 SER A CA 1
ATOM 1598 C C . SER A 1 201 ? 9.477 2.984 -14.719 1.00 85.06 201 SER A C 1
ATOM 1600 O O . SER A 1 201 ? 10.106 4.044 -14.635 1.00 85.06 201 SER A O 1
ATOM 1602 N N . GLY A 1 202 ? 9.293 2.215 -13.644 1.00 83.00 202 GLY A N 1
ATOM 1603 C CA . GLY A 1 202 ? 9.740 2.534 -12.288 1.00 83.00 202 GLY A CA 1
ATOM 1604 C C . GLY A 1 202 ? 8.857 3.543 -11.556 1.00 83.00 202 GLY A C 1
ATOM 1605 O O . GLY A 1 202 ? 9.289 4.133 -10.571 1.00 83.00 202 GLY A O 1
ATOM 1606 N N . THR A 1 203 ? 7.671 3.875 -12.076 1.00 87.56 203 THR A N 1
ATOM 1607 C CA . THR A 1 203 ? 6.748 4.805 -11.398 1.00 87.56 203 THR A CA 1
ATOM 1608 C C . THR A 1 203 ? 6.045 4.070 -10.275 1.00 87.56 203 THR A C 1
ATOM 1610 O O . THR A 1 203 ? 5.362 3.081 -10.544 1.00 87.56 203 THR A O 1
ATOM 1613 N N . ILE A 1 204 ? 6.235 4.555 -9.046 1.00 87.06 204 ILE A N 1
ATOM 1614 C CA . ILE A 1 204 ? 5.658 3.986 -7.832 1.00 87.06 204 ILE A CA 1
ATOM 1615 C C . ILE A 1 204 ? 4.441 4.808 -7.421 1.00 87.06 204 ILE A C 1
ATOM 1617 O O . ILE A 1 204 ? 4.510 6.036 -7.376 1.00 87.06 204 ILE A O 1
ATOM 1621 N N . SER A 1 205 ? 3.348 4.127 -7.102 1.00 84.88 205 SER A N 1
ATOM 1622 C CA . SER A 1 205 ? 2.125 4.746 -6.605 1.00 84.88 205 SER A CA 1
ATOM 1623 C C . SER A 1 205 ? 1.417 3.845 -5.597 1.00 84.88 205 SER A C 1
ATOM 1625 O O . SER A 1 205 ? 1.831 2.715 -5.316 1.00 84.88 205 SER A O 1
ATOM 1627 N N . ASP A 1 206 ? 0.356 4.381 -5.022 1.00 76.31 206 ASP A N 1
ATOM 1628 C CA . ASP A 1 206 ? -0.495 3.740 -4.038 1.00 76.31 206 ASP A CA 1
ATOM 1629 C C . ASP A 1 206 ? -1.773 3.115 -4.643 1.00 76.31 206 ASP A C 1
ATOM 1631 O O . ASP A 1 206 ? -2.550 2.492 -3.909 1.00 76.31 206 ASP A O 1
ATOM 1635 N N . ASN A 1 207 ? -1.932 3.215 -5.971 1.00 63.91 207 ASN A N 1
ATOM 1636 C CA . ASN A 1 207 ? -3.043 2.702 -6.782 1.00 63.91 207 ASN A CA 1
ATOM 1637 C C . ASN A 1 207 ? -2.560 1.708 -7.853 1.00 63.91 207 ASN A C 1
ATOM 1639 O O . ASN A 1 207 ? -1.366 1.412 -7.923 1.00 63.91 207 ASN A O 1
ATOM 1643 N N . ASP A 1 208 ? -3.487 1.135 -8.636 1.00 52.12 208 ASP A N 1
ATOM 1644 C CA . ASP A 1 208 ? -3.119 0.332 -9.813 1.00 52.12 208 ASP A CA 1
ATOM 1645 C C . ASP A 1 208 ? -2.464 1.198 -10.874 1.00 52.12 208 ASP A C 1
ATOM 1647 O O . ASP A 1 208 ? -3.121 1.945 -11.627 1.00 52.12 208 ASP A O 1
#